Protein AF-0000000067799493 (afdb_homodimer)

InterPro domains:
  IPR013901 Anthrone oxygenase [PF08592] (68-180)

Structure (mmCIF, N/CA/C/O backbone):
data_AF-0000000067799493-model_v1
#
loop_
_entity.id
_entity.type
_entity.pdbx_description
1 polymer YALI0B18502p
#
loop_
_atom_site.group_PDB
_atom_site.id
_atom_site.type_symbol
_atom_site.label_atom_id
_atom_site.label_alt_id
_atom_site.label_comp_id
_atom_site.label_asym_id
_atom_site.label_entity_id
_atom_site.label_seq_id
_atom_site.pdbx_PDB_ins_code
_atom_site.Cartn_x
_atom_site.Cartn_y
_atom_site.Cartn_z
_atom_site.occupancy
_atom_site.B_iso_or_equiv
_atom_site.auth_seq_id
_atom_site.auth_comp_id
_atom_site.auth_asym_id
_atom_site.auth_atom_id
_atom_site.pdbx_PDB_model_num
ATOM 1 N N . MET A 1 1 ? -29.594 49.688 -13.234 1 38.72 1 MET A N 1
ATOM 2 C CA . MET A 1 1 ? -28.703 48.938 -12.344 1 38.72 1 MET A CA 1
ATOM 3 C C . MET A 1 1 ? -27.281 48.906 -12.898 1 38.72 1 MET A C 1
ATOM 5 O O . MET A 1 1 ? -27.078 48.438 -14.016 1 38.72 1 MET A O 1
ATOM 9 N N . PRO A 1 2 ? -26.281 49.656 -12.461 1 48.91 2 PRO A N 1
ATOM 10 C CA . PRO A 1 2 ? -24.938 49.75 -13.031 1 48.91 2 PRO A CA 1
ATOM 11 C C . PRO A 1 2 ? -24.203 48.438 -13.031 1 48.91 2 PRO A C 1
ATOM 13 O O . PRO A 1 2 ? -24.375 47.625 -12.109 1 48.91 2 PRO A O 1
ATOM 16 N N . GLU A 1 3 ? -23.766 47.844 -14.109 1 48.91 3 GLU A N 1
ATOM 17 C CA . GLU A 1 3 ? -22.891 46.719 -14.352 1 48.91 3 GLU A CA 1
ATOM 18 C C . GLU A 1 3 ? -21.594 46.844 -13.555 1 48.91 3 GLU A C 1
ATOM 20 O O . GLU A 1 3 ? -20.875 47.844 -13.68 1 48.91 3 GLU A O 1
ATOM 25 N N . LYS A 1 4 ? -21.531 46.344 -12.32 1 58.53 4 LYS A N 1
ATOM 26 C CA . LYS A 1 4 ? -20.297 46.25 -11.555 1 58.53 4 LYS A CA 1
ATOM 27 C C . LYS A 1 4 ? -19.125 45.844 -12.445 1 58.53 4 LYS A C 1
ATOM 29 O O . LYS A 1 4 ? -19.094 44.688 -12.93 1 58.53 4 LYS A O 1
ATOM 34 N N . SER A 1 5 ? -18.484 46.562 -13.234 1 57.16 5 SER A N 1
ATOM 35 C CA . SER A 1 5 ? -17.234 46.438 -13.984 1 57.16 5 SER A CA 1
ATOM 36 C C . SER A 1 5 ? -16.141 45.844 -13.109 1 57.16 5 SER A C 1
ATOM 38 O O . SER A 1 5 ? -15.711 46.469 -12.141 1 57.16 5 SER A O 1
ATOM 40 N N . THR A 1 6 ? -16.156 44.594 -12.977 1 67.81 6 THR A N 1
ATOM 41 C CA . THR A 1 6 ? -14.977 43.938 -12.414 1 67.81 6 THR A CA 1
ATOM 42 C C . THR A 1 6 ? -13.703 44.531 -13.008 1 67.81 6 THR A C 1
ATOM 44 O O . THR A 1 6 ? -13.438 44.406 -14.203 1 67.81 6 THR A O 1
ATOM 47 N N . THR A 1 7 ? -13.117 45.594 -12.344 1 70.69 7 THR A N 1
ATOM 48 C CA . THR A 1 7 ? -11.945 46.344 -12.766 1 70.69 7 THR A CA 1
ATOM 49 C C . THR A 1 7 ? -10.711 45.469 -12.828 1 70.69 7 THR A C 1
ATOM 51 O O . THR A 1 7 ? -10.648 44.438 -12.141 1 70.69 7 THR A O 1
ATOM 54 N N . THR A 1 8 ? -9.836 45.656 -13.867 1 74.56 8 THR A N 1
ATOM 55 C CA . THR A 1 8 ? -8.523 45.031 -14.07 1 74.56 8 THR A CA 1
ATOM 56 C C . THR A 1 8 ? -7.797 44.875 -12.734 1 74.56 8 THR A C 1
ATOM 58 O O . THR A 1 8 ? -7.145 43.844 -12.5 1 74.56 8 THR A O 1
ATOM 61 N N . SER A 1 9 ? -8.039 45.75 -11.852 1 75.56 9 SER A N 1
ATOM 62 C CA . SER A 1 9 ? -7.395 45.688 -10.547 1 75.56 9 SER A CA 1
ATOM 63 C C . SER A 1 9 ? -7.973 44.562 -9.688 1 75.56 9 SER A C 1
ATOM 65 O O . SER A 1 9 ? -7.238 43.906 -8.961 1 75.56 9 SER A O 1
ATOM 67 N N . GLU A 1 10 ? -9.242 44.344 -9.781 1 72.12 10 GLU A N 1
ATOM 68 C CA . GLU A 1 10 ? -9.883 43.281 -9.023 1 72.12 10 GLU A CA 1
ATOM 69 C C . GLU A 1 10 ? -9.453 41.906 -9.547 1 72.12 10 GLU A C 1
ATOM 71 O O . GLU A 1 10 ? -9.219 40.969 -8.766 1 72.12 10 GLU A O 1
ATOM 76 N N . ILE A 1 11 ? -9.352 41.844 -10.82 1 72.38 11 ILE A N 1
ATOM 77 C CA . ILE A 1 11 ? -8.891 40.594 -11.445 1 72.38 11 ILE A CA 1
ATOM 78 C C . ILE A 1 11 ? -7.449 40.312 -11.031 1 72.38 11 ILE A C 1
ATOM 80 O O . ILE A 1 11 ? -7.102 39.188 -10.711 1 72.38 11 ILE A O 1
ATOM 84 N N . ARG A 1 12 ? -6.613 41.375 -11.039 1 71.06 12 ARG A N 1
ATOM 85 C CA . ARG A 1 12 ? -5.219 41.219 -10.633 1 71.06 12 ARG A CA 1
ATOM 86 C C . ARG A 1 12 ? -5.121 40.812 -9.164 1 71.06 12 ARG A C 1
ATOM 88 O O . ARG A 1 12 ? -4.297 39.969 -8.797 1 71.06 12 ARG A O 1
ATOM 95 N N . SER A 1 13 ? -6.004 41.281 -8.312 1 73.19 13 SER A N 1
ATOM 96 C CA . SER A 1 13 ? -6.02 40.938 -6.891 1 73.19 13 SER A CA 1
ATOM 97 C C . SER A 1 13 ? -6.5 39.531 -6.672 1 73.19 13 SER A C 1
ATOM 99 O O . SER A 1 13 ? -5.988 38.812 -5.797 1 73.19 13 SER A O 1
ATOM 101 N N . GLU A 1 14 ? -7.387 39.062 -7.445 1 69.06 14 GLU A N 1
ATOM 102 C CA . GLU A 1 14 ? -7.875 37.688 -7.344 1 69.06 14 GLU A CA 1
ATOM 103 C C . GLU A 1 14 ? -6.82 36.719 -7.828 1 69.06 14 GLU A C 1
ATOM 105 O O . GLU A 1 14 ? -6.645 35.656 -7.23 1 69.06 14 GLU A O 1
ATOM 110 N N . ILE A 1 15 ? -6.191 37.094 -8.859 1 67.31 15 ILE A N 1
ATOM 111 C CA . ILE A 1 15 ? -5.129 36.25 -9.375 1 67.31 15 ILE A CA 1
ATOM 112 C C . ILE A 1 15 ? -3.982 36.188 -8.367 1 67.31 15 ILE A C 1
ATOM 114 O O . ILE A 1 15 ? -3.418 35.094 -8.125 1 67.31 15 ILE A O 1
ATOM 118 N N . SER A 1 16 ? -3.699 37.344 -7.809 1 67 16 SER A N 1
ATOM 119 C CA . SER A 1 16 ? -2.65 37.375 -6.797 1 67 16 SER A CA 1
ATOM 120 C C . SER A 1 16 ? -3.025 36.562 -5.562 1 67 16 SER A C 1
ATOM 122 O O . SER A 1 16 ? -2.195 35.844 -5.02 1 67 16 SER A O 1
ATOM 124 N N . SER A 1 17 ? -4.305 36.688 -5.098 1 66.5 17 SER A N 1
ATOM 125 C CA . SER A 1 17 ? -4.766 35.938 -3.949 1 66.5 17 SER A CA 1
ATOM 126 C C . SER A 1 17 ? -4.789 34.438 -4.258 1 66.5 17 SER A C 1
ATOM 128 O O . SER A 1 17 ? -4.391 33.625 -3.428 1 66.5 17 SER A O 1
ATOM 130 N N . ALA A 1 18 ? -5.223 34.125 -5.406 1 63.62 18 ALA A N 1
ATOM 131 C CA . ALA A 1 18 ? -5.23 32.75 -5.859 1 63.62 18 ALA A CA 1
ATOM 132 C C . ALA A 1 18 ? -3.811 32.188 -5.973 1 63.62 18 ALA A C 1
ATOM 134 O O . ALA A 1 18 ? -3.551 31.047 -5.609 1 63.62 18 ALA A O 1
ATOM 135 N N . SER A 1 19 ? -3.01 32.938 -6.52 1 60.78 19 SER A N 1
ATOM 136 C CA . SER A 1 19 ? -1.604 32.562 -6.625 1 60.78 19 SER A CA 1
ATOM 137 C C . SER A 1 19 ? -0.978 32.344 -5.25 1 60.78 19 SER A C 1
ATOM 139 O O . SER A 1 19 ? -0.207 31.422 -5.039 1 60.78 19 SER A O 1
ATOM 141 N N . LYS A 1 20 ? -1.313 33.25 -4.309 1 62.41 20 LYS A N 1
ATOM 142 C CA . LYS A 1 20 ? -0.821 33.125 -2.939 1 62.41 20 LYS A CA 1
ATOM 143 C C . LYS A 1 20 ? -1.411 31.891 -2.254 1 62.41 20 LYS A C 1
ATOM 145 O O . LYS A 1 20 ? -0.71 31.172 -1.527 1 62.41 20 LYS A O 1
ATOM 150 N N . ASP A 1 21 ? -2.67 31.703 -2.521 1 61.25 21 ASP A N 1
ATOM 151 C CA . ASP A 1 21 ? -3.318 30.531 -1.955 1 61.25 21 ASP A CA 1
ATOM 152 C C . ASP A 1 21 ? -2.732 29.234 -2.541 1 61.25 21 ASP A C 1
ATOM 154 O O . ASP A 1 21 ? -2.494 28.281 -1.815 1 61.25 21 ASP A O 1
ATOM 158 N N . ILE A 1 22 ? -2.582 29.281 -3.854 1 57.88 22 ILE A N 1
ATOM 159 C CA . ILE A 1 22 ? -1.969 28.125 -4.508 1 57.88 22 ILE A CA 1
ATOM 160 C C . ILE A 1 22 ? -0.541 27.953 -4 1 57.88 22 ILE A C 1
ATOM 162 O O . ILE A 1 22 ? -0.121 26.828 -3.695 1 57.88 22 ILE A O 1
ATOM 166 N N . SER A 1 23 ? 0.134 29.094 -4.066 1 59.72 23 SER A N 1
ATOM 167 C CA . SER A 1 23 ? 1.517 29.047 -3.6 1 59.72 23 SER A CA 1
ATOM 168 C C . SER A 1 23 ? 1.597 28.578 -2.152 1 59.72 23 SER A C 1
ATOM 170 O O . SER A 1 23 ? 2.471 27.781 -1.799 1 59.72 23 SER A O 1
ATOM 172 N N . SER A 1 24 ? 0.614 29.047 -1.293 1 70.38 24 SER A N 1
ATOM 173 C CA . SER A 1 24 ? 0.67 28.734 0.131 1 70.38 24 SER A CA 1
ATOM 174 C C . SER A 1 24 ? 0.242 27.297 0.393 1 70.38 24 SER A C 1
ATOM 176 O O . SER A 1 24 ? 0.74 26.641 1.32 1 70.38 24 SER A O 1
ATOM 178 N N . ASN A 1 25 ? -0.485 26.797 -0.631 1 81.25 25 ASN A N 1
ATOM 179 C CA . ASN A 1 25 ? -1.038 25.453 -0.402 1 81.25 25 ASN A CA 1
ATOM 180 C C . ASN A 1 25 ? -0.297 24.391 -1.208 1 81.25 25 ASN A C 1
ATOM 182 O O . ASN A 1 25 ? -0.52 23.203 -1.019 1 81.25 25 ASN A O 1
ATOM 186 N N . ALA A 1 26 ? 0.673 24.875 -2 1 86.81 26 ALA A N 1
ATOM 187 C CA . ALA A 1 26 ? 1.354 23.969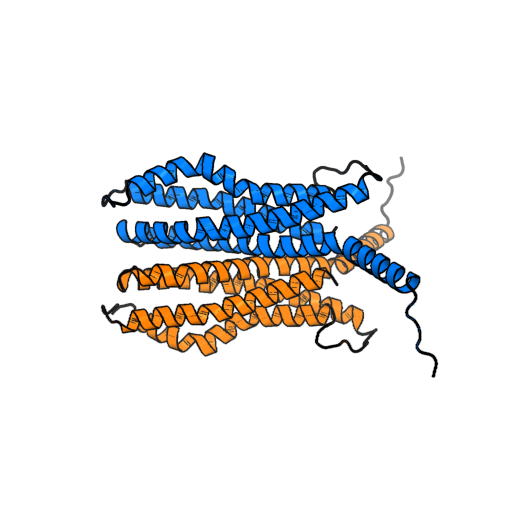 -2.918 1 86.81 26 ALA A CA 1
ATOM 188 C C . ALA A 1 26 ? 2.162 22.922 -2.156 1 86.81 26 ALA A C 1
ATOM 190 O O . ALA A 1 26 ? 2.053 21.719 -2.428 1 86.81 26 ALA A O 1
ATOM 191 N N . PRO A 1 27 ? 2.922 23.328 -1.155 1 90.12 27 PRO A N 1
ATOM 192 C CA . PRO A 1 27 ? 3.693 22.297 -0.44 1 90.12 27 PRO A CA 1
ATOM 193 C C . PRO A 1 27 ? 2.807 21.281 0.263 1 90.12 27 PRO A C 1
ATOM 195 O O . PRO A 1 27 ? 3.131 20.094 0.288 1 90.12 27 PRO A O 1
ATOM 198 N N . ILE A 1 28 ? 1.729 21.75 0.702 1 92.94 28 ILE A N 1
ATOM 199 C CA . ILE A 1 28 ? 0.843 20.844 1.423 1 92.94 28 ILE A CA 1
ATOM 200 C C . ILE A 1 28 ? 0.213 19.844 0.447 1 92.94 28 ILE A C 1
ATOM 202 O O . ILE A 1 28 ? 0.093 18.656 0.75 1 92.94 28 ILE A O 1
ATOM 206 N N . ALA A 1 29 ? -0.174 20.344 -0.699 1 95.06 29 ALA A N 1
ATOM 207 C CA . ALA A 1 29 ? -0.741 19.484 -1.727 1 95.06 29 ALA A CA 1
ATOM 208 C C . ALA A 1 29 ? 0.289 18.469 -2.219 1 95.06 29 ALA A C 1
ATOM 210 O O . ALA A 1 29 ? -0.037 17.297 -2.439 1 95.06 29 ALA A O 1
ATOM 211 N N . LEU A 1 30 ? 1.482 18.922 -2.4 1 97.56 30 LEU A N 1
ATOM 212 C CA . LEU A 1 30 ? 2.557 18.031 -2.832 1 97.56 30 LEU A CA 1
ATOM 213 C C . LEU A 1 30 ? 2.865 17 -1.76 1 97.56 30 LEU A C 1
ATOM 215 O O . LEU A 1 30 ? 3.062 15.82 -2.07 1 97.56 30 LEU A O 1
ATOM 219 N N . LYS A 1 31 ? 2.895 17.406 -0.515 1 97.81 31 LYS A N 1
ATOM 220 C CA . LYS A 1 31 ? 3.123 16.453 0.575 1 97.81 31 LYS A CA 1
ATOM 221 C C . LYS A 1 31 ? 2.02 15.406 0.631 1 97.81 31 LYS A C 1
ATOM 223 O O . LYS A 1 31 ? 2.299 14.219 0.777 1 97.81 31 LYS A O 1
ATOM 228 N N . ALA A 1 32 ? 0.803 15.859 0.485 1 97.81 32 ALA A N 1
ATOM 229 C CA . ALA A 1 32 ? -0.328 14.93 0.501 1 97.81 32 ALA A CA 1
ATOM 230 C C . ALA A 1 32 ? -0.248 13.945 -0.661 1 97.81 32 ALA A C 1
ATOM 232 O O . ALA A 1 32 ? -0.455 12.742 -0.479 1 97.81 32 ALA A O 1
ATOM 233 N N . SER A 1 33 ? 0.068 14.469 -1.82 1 98.38 33 SER A N 1
ATOM 234 C CA . SER A 1 33 ? 0.224 13.609 -2.99 1 98.38 33 SER A CA 1
ATOM 235 C C . SER A 1 33 ? 1.364 12.617 -2.797 1 98.38 33 SER A C 1
ATOM 237 O O . SER A 1 33 ? 1.244 11.445 -3.168 1 98.38 33 SER A O 1
ATOM 239 N N . GLY A 1 34 ? 2.461 13.102 -2.246 1 98.88 34 GLY A N 1
ATOM 240 C CA . GLY A 1 34 ? 3.586 12.227 -1.964 1 98.88 34 GLY A CA 1
ATOM 241 C C . GLY A 1 34 ? 3.242 11.102 -1.003 1 98.88 34 GLY A C 1
ATOM 242 O O . GLY A 1 34 ? 3.66 9.961 -1.199 1 98.88 34 GLY A O 1
ATOM 243 N N . VAL A 1 35 ? 2.508 11.438 -0.002 1 98.81 35 VAL A N 1
ATOM 244 C CA . VAL A 1 35 ? 2.088 10.43 0.973 1 98.81 35 VAL A CA 1
ATOM 245 C C . VAL A 1 35 ? 1.182 9.406 0.299 1 98.81 35 VAL A C 1
ATOM 247 O O . VAL A 1 35 ? 1.301 8.203 0.552 1 98.81 35 VAL A O 1
ATOM 250 N N . PHE A 1 36 ? 0.353 9.906 -0.563 1 98.88 36 PHE A N 1
ATOM 251 C CA . PHE A 1 36 ? -0.544 9 -1.265 1 98.88 36 PHE A CA 1
ATOM 252 C C . PHE A 1 36 ? 0.246 7.992 -2.094 1 98.88 36 PHE A C 1
ATOM 254 O O . PHE A 1 36 ? 0.108 6.781 -1.906 1 98.88 36 PHE A O 1
ATOM 261 N N . PHE A 1 37 ? 1.147 8.445 -2.889 1 98.94 37 PHE A N 1
ATOM 262 C CA . PHE A 1 37 ? 1.843 7.562 -3.816 1 98.94 37 PHE A CA 1
ATOM 263 C C . PHE A 1 37 ? 2.873 6.711 -3.086 1 98.94 37 PHE A C 1
ATOM 265 O O . PHE A 1 37 ? 3.07 5.539 -3.422 1 98.94 37 PHE A O 1
ATOM 272 N N . SER A 1 38 ? 3.533 7.301 -2.143 1 98.94 38 SER A N 1
ATOM 273 C CA . SER A 1 38 ? 4.492 6.5 -1.385 1 98.94 38 SER A CA 1
ATOM 274 C C . SER A 1 38 ? 3.785 5.445 -0.542 1 98.94 38 SER A C 1
ATOM 276 O O . SER A 1 38 ? 4.32 4.355 -0.324 1 98.94 38 SER A O 1
ATOM 278 N N . GLY A 1 39 ? 2.57 5.703 -0.075 1 98.94 39 GLY A N 1
ATOM 279 C CA . GLY A 1 39 ? 1.784 4.699 0.625 1 98.94 39 GLY A CA 1
ATOM 280 C C . GLY A 1 39 ? 1.408 3.518 -0.251 1 98.94 39 GLY A C 1
ATOM 281 O O . GLY A 1 39 ? 1.466 2.367 0.19 1 98.94 39 GLY A O 1
ATOM 282 N N . LEU A 1 40 ? 1.049 3.834 -1.476 1 98.94 40 LEU A N 1
ATOM 283 C CA . LEU A 1 40 ? 0.759 2.766 -2.426 1 98.94 40 LEU A CA 1
ATOM 284 C C . LEU A 1 40 ? 1.992 1.901 -2.664 1 98.94 40 LEU A C 1
ATOM 286 O O . LEU A 1 40 ? 1.896 0.672 -2.703 1 98.94 40 LEU A O 1
ATOM 290 N N . ALA A 1 41 ? 3.109 2.578 -2.779 1 98.94 41 ALA A N 1
ATOM 291 C CA . ALA A 1 41 ? 4.352 1.845 -3 1 98.94 41 ALA A CA 1
ATOM 292 C C . ALA A 1 41 ? 4.711 0.995 -1.785 1 98.94 41 ALA A C 1
ATOM 294 O O . ALA A 1 41 ? 5.078 -0.175 -1.924 1 98.94 41 ALA A O 1
ATOM 295 N N . ALA A 1 42 ? 4.598 1.543 -0.616 1 98.94 42 ALA A N 1
ATOM 296 C CA . ALA A 1 42 ? 4.949 0.846 0.618 1 98.94 42 ALA A CA 1
ATOM 297 C C . ALA A 1 42 ? 4.043 -0.359 0.846 1 98.94 42 ALA A C 1
ATOM 299 O O . ALA A 1 42 ? 4.52 -1.462 1.121 1 98.94 42 ALA A O 1
ATOM 300 N N . GLY A 1 43 ? 2.75 -0.143 0.696 1 98.88 43 GLY A N 1
ATOM 301 C CA . GLY A 1 43 ? 1.827 -1.257 0.845 1 98.88 43 GLY A CA 1
ATOM 302 C C . GLY A 1 43 ? 2 -2.322 -0.22 1 98.88 43 GLY A C 1
ATOM 303 O O . GLY A 1 43 ? 1.923 -3.518 0.072 1 98.88 43 GLY A O 1
ATOM 304 N N . GLY A 1 44 ? 2.195 -1.843 -1.414 1 98.69 44 GLY A N 1
ATOM 305 C CA . GLY A 1 44 ? 2.391 -2.773 -2.514 1 98.69 44 GLY A CA 1
ATOM 306 C C . GLY A 1 44 ? 3.635 -3.629 -2.359 1 98.69 44 GLY A C 1
ATOM 307 O O . GLY A 1 44 ? 3.592 -4.84 -2.574 1 98.69 44 GLY A O 1
ATOM 308 N N . THR A 1 45 ? 4.742 -3.021 -2.02 1 98.69 45 THR A N 1
ATOM 309 C CA . THR A 1 45 ? 5.98 -3.773 -1.864 1 98.69 45 THR A CA 1
ATOM 310 C C . THR A 1 45 ? 5.902 -4.707 -0.662 1 98.69 45 THR A C 1
ATOM 312 O O . THR A 1 45 ? 6.402 -5.836 -0.71 1 98.69 45 THR A O 1
ATOM 315 N N . LEU A 1 46 ? 5.25 -4.262 0.368 1 98.62 46 LEU A N 1
ATOM 316 C CA . LEU A 1 46 ? 5.133 -5.094 1.562 1 98.62 46 LEU A CA 1
ATOM 317 C C . LEU A 1 46 ? 4.297 -6.336 1.276 1 98.62 46 LEU A C 1
ATOM 319 O O . LEU A 1 46 ? 4.711 -7.453 1.598 1 98.62 46 LEU A O 1
ATOM 323 N N . ILE A 1 47 ? 3.158 -6.156 0.661 1 98.5 47 ILE A N 1
ATOM 324 C CA . ILE A 1 47 ? 2.281 -7.297 0.431 1 98.5 47 ILE A CA 1
ATOM 325 C C . ILE A 1 47 ? 2.932 -8.258 -0.563 1 98.5 47 ILE A C 1
ATOM 327 O O . ILE A 1 47 ? 2.771 -9.477 -0.457 1 98.5 47 ILE A O 1
ATOM 331 N N . THR A 1 48 ? 3.658 -7.723 -1.492 1 97.88 48 THR A N 1
ATOM 332 C CA . THR A 1 48 ? 4.387 -8.562 -2.438 1 97.88 48 THR A CA 1
ATOM 333 C C . THR A 1 48 ? 5.387 -9.453 -1.71 1 97.88 48 THR A C 1
ATOM 335 O O . THR A 1 48 ? 5.465 -10.656 -1.974 1 97.88 48 THR A O 1
ATOM 338 N N . THR A 1 49 ? 6.121 -8.852 -0.793 1 97.19 49 THR A N 1
ATOM 339 C CA . THR A 1 49 ? 7.07 -9.617 0.001 1 97.19 49 THR A CA 1
ATOM 340 C C . THR A 1 49 ? 6.359 -10.719 0.784 1 97.19 49 THR A C 1
ATOM 342 O O . THR A 1 49 ? 6.871 -11.836 0.909 1 97.19 49 THR A O 1
ATOM 345 N N . LEU A 1 50 ? 5.195 -10.5 1.219 1 95.94 50 LEU A N 1
ATOM 346 C CA . LEU A 1 50 ? 4.453 -11.477 2.006 1 95.94 50 LEU A CA 1
ATOM 347 C C . LEU A 1 50 ? 3.947 -12.617 1.125 1 95.94 50 LEU A C 1
ATOM 349 O O . LEU A 1 50 ? 3.77 -13.742 1.597 1 95.94 50 LEU A O 1
ATOM 353 N N . TYR A 1 51 ? 3.77 -12.297 -0.144 1 95.06 51 TYR A N 1
ATOM 354 C CA . TYR A 1 51 ? 3.268 -13.289 -1.084 1 95.06 51 TYR A CA 1
ATOM 355 C C . TYR A 1 51 ? 4.387 -14.219 -1.541 1 95.06 51 TYR A C 1
ATOM 357 O O . TYR A 1 51 ? 4.176 -15.422 -1.704 1 95.06 51 TYR A O 1
ATOM 365 N N . LEU A 1 52 ? 5.531 -13.781 -1.778 1 91.62 52 LEU A N 1
ATOM 366 C CA . LEU A 1 52 ? 6.527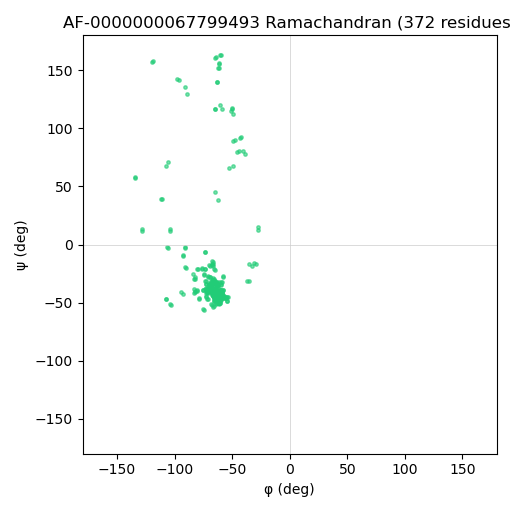 -14.43 -2.623 1 91.62 52 LEU A CA 1
ATOM 367 C C . LEU A 1 52 ? 7.02 -15.727 -1.982 1 91.62 52 LEU A C 1
ATOM 369 O O . LEU A 1 52 ? 6.863 -16.812 -2.553 1 91.62 52 LEU A O 1
ATOM 373 N N . ARG A 1 53 ? 7.453 -15.711 -0.753 1 83.25 53 ARG A N 1
ATOM 374 C CA . ARG A 1 53 ? 8.109 -16.891 -0.198 1 83.25 53 ARG A CA 1
ATOM 375 C C . ARG A 1 53 ? 7.102 -18.016 0.052 1 83.25 53 ARG A C 1
ATOM 377 O O . ARG A 1 53 ? 7.336 -19.156 -0.33 1 83.25 53 ARG A O 1
ATOM 384 N N . PRO A 1 54 ? 5.984 -17.719 0.475 1 82.94 54 PRO A N 1
ATOM 385 C CA . PRO A 1 54 ? 5.016 -18.797 0.664 1 82.94 54 PRO A CA 1
ATOM 386 C C . PRO A 1 54 ? 4.551 -19.406 -0.655 1 82.94 54 PRO A C 1
ATOM 388 O O . PRO A 1 54 ? 4.285 -20.609 -0.724 1 82.94 54 PRO A O 1
ATOM 391 N N . ILE A 1 55 ? 4.449 -18.609 -1.677 1 85.94 55 ILE A N 1
ATOM 392 C CA . ILE A 1 55 ? 3.996 -19.094 -2.973 1 85.94 55 ILE A CA 1
ATOM 393 C C . ILE A 1 55 ? 5.074 -19.984 -3.592 1 85.94 55 ILE A C 1
ATOM 395 O O . ILE A 1 55 ? 4.777 -21.078 -4.094 1 85.94 55 ILE A O 1
ATOM 399 N N . PHE A 1 56 ? 6.336 -19.609 -3.457 1 86.94 56 PHE A N 1
ATOM 400 C CA . PHE A 1 56 ? 7.426 -20.359 -4.062 1 86.94 56 PHE A CA 1
ATOM 401 C C . PHE A 1 56 ? 7.605 -21.703 -3.371 1 86.94 56 PHE A C 1
ATOM 403 O O . PHE A 1 56 ? 7.902 -22.703 -4.023 1 86.94 56 PHE A O 1
ATOM 410 N N . SER A 1 57 ? 7.359 -21.734 -2.094 1 85.88 57 SER A N 1
ATOM 411 C CA . SER A 1 57 ? 7.695 -22.922 -1.306 1 85.88 57 SER A CA 1
ATOM 412 C C . SER A 1 57 ? 6.727 -24.062 -1.583 1 85.88 57 SER A C 1
ATOM 414 O O . SER A 1 57 ? 7.008 -25.219 -1.249 1 85.88 57 SER A O 1
ATOM 416 N N . GLN A 1 58 ? 5.715 -23.844 -2.318 1 81.38 58 GLN A N 1
ATOM 417 C CA . GLN A 1 58 ? 4.711 -24.891 -2.49 1 81.38 58 GLN A CA 1
ATOM 418 C C . GLN A 1 58 ? 4.422 -25.141 -3.967 1 81.38 58 GLN A C 1
ATOM 420 O O . GLN A 1 58 ? 3.436 -25.797 -4.312 1 81.38 58 GLN A O 1
ATOM 425 N N . MET A 1 59 ? 5.246 -24.625 -4.758 1 84.69 59 MET A N 1
ATOM 426 C CA . MET A 1 59 ? 5.016 -24.75 -6.191 1 84.69 59 MET A CA 1
ATOM 427 C C . MET A 1 59 ? 6.176 -25.484 -6.863 1 84.69 59 MET A C 1
ATOM 429 O O . MET A 1 59 ? 7.27 -25.562 -6.301 1 84.69 59 MET A O 1
ATOM 433 N N . THR A 1 60 ? 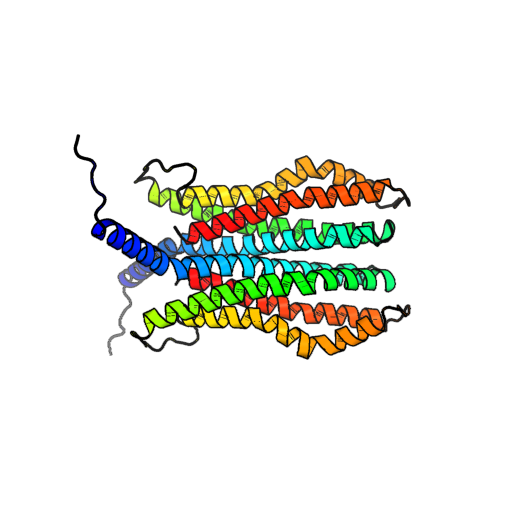5.84 -26.031 -7.98 1 85.62 60 THR A N 1
ATOM 434 C CA . THR A 1 60 ? 6.914 -26.516 -8.836 1 85.62 60 THR A CA 1
ATOM 435 C C . THR A 1 60 ? 7.793 -25.359 -9.312 1 85.62 60 THR A C 1
ATOM 437 O O . THR A 1 60 ? 7.363 -24.203 -9.312 1 85.62 60 THR A O 1
ATOM 440 N N . THR A 1 61 ? 8.922 -25.672 -9.734 1 86.94 61 THR A N 1
ATOM 441 C CA . THR A 1 61 ? 9.859 -24.656 -10.219 1 86.94 61 THR A CA 1
ATOM 442 C C . THR A 1 61 ? 9.266 -23.891 -11.391 1 86.94 61 THR A C 1
ATOM 444 O O . THR A 1 61 ? 9.375 -22.656 -11.453 1 86.94 61 THR A O 1
ATOM 447 N N . ASN A 1 62 ? 8.602 -24.594 -12.273 1 85.81 62 ASN A N 1
ATOM 448 C CA . ASN A 1 62 ? 8.008 -23.953 -13.438 1 85.81 62 ASN A CA 1
ATOM 449 C C . ASN A 1 62 ? 6.891 -22.984 -13.039 1 85.81 62 ASN A C 1
ATOM 451 O O . ASN A 1 62 ? 6.805 -21.875 -13.562 1 85.81 62 ASN A O 1
ATOM 455 N N . ALA A 1 63 ? 6.059 -23.438 -12.156 1 85.56 63 ALA A N 1
ATOM 456 C CA . ALA A 1 63 ? 4.953 -22.609 -11.695 1 85.56 63 ALA A CA 1
ATOM 457 C C . ALA A 1 63 ? 5.473 -21.391 -10.938 1 85.56 63 ALA A C 1
ATOM 459 O O . ALA A 1 63 ? 4.953 -20.281 -11.102 1 85.56 63 ALA A O 1
ATOM 460 N N . ALA A 1 64 ? 6.484 -21.641 -10.18 1 89.62 64 ALA A N 1
ATOM 461 C CA . ALA A 1 64 ? 7.09 -20.547 -9.422 1 89.62 64 ALA A CA 1
ATOM 462 C C . ALA A 1 64 ? 7.719 -19.516 -10.359 1 89.62 64 ALA A C 1
ATOM 464 O O . ALA A 1 64 ? 7.613 -18.312 -10.133 1 89.62 64 ALA A O 1
ATOM 465 N N . TYR A 1 65 ? 8.367 -19.984 -11.305 1 90.25 65 TYR A N 1
ATOM 466 C CA . TYR A 1 65 ? 8.977 -19.094 -12.273 1 90.25 65 TYR A CA 1
ATOM 467 C C . TYR A 1 65 ? 7.922 -18.281 -13.008 1 90.25 65 TYR A C 1
ATOM 469 O O . TYR A 1 65 ? 8.133 -17.109 -13.32 1 90.25 65 TYR A O 1
ATOM 477 N N . THR A 1 66 ? 6.863 -18.922 -13.312 1 88.44 66 THR A N 1
ATOM 478 C CA . THR A 1 66 ? 5.766 -18.219 -13.969 1 88.44 66 THR A CA 1
ATOM 479 C C . THR A 1 66 ? 5.234 -17.094 -13.078 1 88.44 66 THR A C 1
ATOM 481 O O . THR A 1 66 ? 4.969 -15.984 -13.555 1 88.44 66 THR A O 1
ATOM 484 N N . VAL A 1 67 ? 5.07 -17.422 -11.844 1 90.69 67 VAL A N 1
ATOM 485 C CA . VAL A 1 67 ? 4.641 -16.406 -10.891 1 90.69 67 VAL A CA 1
ATOM 486 C C . VAL A 1 67 ? 5.648 -15.266 -10.867 1 90.69 67 VAL A C 1
ATOM 488 O O . VAL A 1 67 ? 5.266 -14.094 -10.906 1 90.69 67 VAL A O 1
ATOM 491 N N . PHE A 1 68 ? 6.945 -15.617 -10.812 1 92.69 68 PHE A N 1
ATOM 492 C CA . PHE A 1 68 ? 8 -14.609 -10.844 1 92.69 68 PHE A CA 1
ATOM 493 C C . PHE A 1 68 ? 7.855 -13.711 -12.07 1 92.69 68 PHE A C 1
ATOM 495 O O . PHE A 1 68 ? 7.902 -12.484 -11.953 1 92.69 68 PHE A O 1
ATOM 502 N N . ASN A 1 69 ? 7.695 -14.297 -13.125 1 90.75 69 ASN A N 1
ATOM 503 C CA . ASN A 1 69 ? 7.637 -13.555 -14.375 1 90.75 69 ASN A CA 1
ATOM 504 C C . ASN A 1 69 ? 6.492 -12.539 -14.375 1 90.75 69 ASN A C 1
ATOM 506 O O . ASN A 1 69 ? 6.672 -11.391 -14.781 1 90.75 69 ASN A O 1
ATOM 510 N N . PHE A 1 70 ? 5.406 -12.852 -13.867 1 91 70 PHE A N 1
ATOM 511 C CA . PHE A 1 70 ? 4.25 -11.961 -13.875 1 91 70 PHE A CA 1
ATOM 512 C C . PHE A 1 70 ? 4.391 -10.891 -12.797 1 91 70 PHE A C 1
ATOM 514 O O . PHE A 1 70 ? 4.105 -9.719 -13.039 1 91 70 PHE A O 1
ATOM 521 N N . VAL A 1 71 ? 4.773 -11.383 -11.617 1 94.69 71 VAL A N 1
ATOM 522 C CA . VAL A 1 71 ? 4.941 -10.445 -10.516 1 94.69 71 VAL A CA 1
ATOM 523 C C . VAL A 1 71 ? 6.004 -9.406 -10.875 1 94.69 71 VAL A C 1
ATOM 525 O O . VAL A 1 71 ? 5.812 -8.211 -10.656 1 94.69 71 VAL A O 1
ATOM 528 N N . TYR A 1 72 ? 7.102 -9.898 -11.422 1 94.75 72 TYR A N 1
ATOM 529 C CA . TYR A 1 72 ? 8.133 -8.977 -11.867 1 94.75 72 TYR A CA 1
ATOM 530 C C . TYR A 1 72 ? 7.602 -8.039 -12.945 1 94.75 72 TYR A C 1
ATOM 532 O O . TYR A 1 72 ? 7.902 -6.84 -12.945 1 94.75 72 TYR A O 1
ATOM 540 N N . GLY A 1 73 ? 6.887 -8.555 -13.883 1 93.75 73 GLY A N 1
ATOM 541 C CA . GLY A 1 73 ? 6.316 -7.754 -14.953 1 93.75 73 GLY A CA 1
ATOM 542 C C . GLY A 1 73 ? 5.453 -6.613 -14.453 1 93.75 73 GLY A C 1
ATOM 543 O O . GLY A 1 73 ? 5.562 -5.484 -14.938 1 93.75 73 GLY A O 1
ATOM 544 N N . VAL A 1 74 ? 4.633 -6.828 -13.547 1 95.12 74 VAL A N 1
ATOM 545 C CA . VAL A 1 74 ? 3.768 -5.809 -12.961 1 95.12 74 VAL A CA 1
ATOM 546 C C . VAL A 1 74 ? 4.598 -4.852 -12.109 1 95.12 74 VAL A C 1
ATOM 548 O O . VAL A 1 74 ? 4.469 -3.631 -12.234 1 95.12 74 VAL A O 1
ATOM 551 N N . GLY A 1 75 ? 5.449 -5.449 -11.273 1 96.12 75 GLY A N 1
ATOM 552 C CA . GLY A 1 75 ? 6.211 -4.664 -10.312 1 96.12 75 GLY A CA 1
ATOM 553 C C . GLY A 1 75 ? 7.18 -3.697 -10.969 1 96.12 75 GLY A C 1
ATOM 554 O O . GLY A 1 75 ? 7.414 -2.602 -10.461 1 96.12 75 GLY A O 1
ATOM 555 N N . LYS A 1 76 ? 7.746 -4.086 -12.086 1 95.81 76 LYS A N 1
ATOM 556 C CA . LYS A 1 76 ? 8.75 -3.26 -12.75 1 95.81 76 LYS A CA 1
ATOM 557 C C . LYS A 1 76 ? 8.141 -1.971 -13.289 1 95.81 76 LYS A C 1
ATOM 559 O O . LYS A 1 76 ? 8.852 -1.013 -13.586 1 95.81 76 LYS A O 1
ATOM 564 N N . VAL A 1 77 ? 6.809 -1.936 -13.406 1 96.5 77 VAL A N 1
ATOM 565 C CA . VAL A 1 77 ? 6.113 -0.742 -13.875 1 96.5 77 VAL A CA 1
ATOM 566 C C . VAL A 1 77 ? 5.469 -0.023 -12.695 1 96.5 77 VAL A C 1
ATOM 568 O O . VAL A 1 77 ? 5.703 1.168 -12.477 1 96.5 77 VAL A O 1
ATOM 571 N N . ALA A 1 78 ? 4.711 -0.717 -11.898 1 97.38 78 ALA A N 1
ATOM 572 C CA . ALA A 1 78 ? 3.885 -0.129 -10.844 1 97.38 78 ALA A CA 1
ATOM 573 C C . ALA A 1 78 ? 4.75 0.539 -9.773 1 97.38 78 ALA A C 1
ATOM 575 O O . ALA A 1 78 ? 4.488 1.678 -9.383 1 97.38 78 ALA A O 1
ATOM 576 N N . PHE A 1 79 ? 5.758 -0.136 -9.312 1 98.12 79 PHE A N 1
ATOM 577 C CA . PHE A 1 79 ? 6.484 0.35 -8.148 1 98.12 79 PHE A CA 1
ATOM 578 C C . PHE A 1 79 ? 7.34 1.56 -8.508 1 98.12 79 PHE A C 1
ATOM 580 O O . PHE A 1 79 ? 7.305 2.578 -7.812 1 98.12 79 PHE A O 1
ATOM 587 N N . PRO A 1 80 ? 8.102 1.546 -9.664 1 97.81 80 PRO A N 1
ATOM 588 C CA . PRO A 1 80 ? 8.789 2.785 -10.039 1 97.81 80 PRO A CA 1
ATOM 589 C C . PRO A 1 80 ? 7.82 3.938 -10.312 1 97.81 80 PRO A C 1
ATOM 591 O O . PRO A 1 80 ? 8.148 5.098 -10.055 1 97.81 80 PRO A O 1
ATOM 594 N N . LEU A 1 81 ? 6.684 3.6 -10.805 1 98.25 81 LEU A N 1
ATOM 595 C CA . LEU A 1 81 ? 5.699 4.645 -11.055 1 98.25 81 LEU A CA 1
ATOM 596 C C . LEU A 1 81 ? 5.227 5.266 -9.742 1 98.25 81 LEU A C 1
ATOM 598 O O . LEU A 1 81 ? 5.25 6.488 -9.586 1 98.25 81 LEU A O 1
ATOM 602 N N . PHE A 1 82 ? 4.762 4.449 -8.797 1 98.75 82 PHE A N 1
ATOM 603 C CA . PHE A 1 82 ? 4.305 4.953 -7.504 1 98.75 82 PHE A CA 1
ATOM 604 C C . PHE A 1 82 ? 5.434 5.684 -6.781 1 98.75 82 PHE A C 1
ATOM 606 O O . PHE A 1 82 ? 5.238 6.785 -6.27 1 98.75 82 PHE A O 1
ATOM 613 N N . ALA A 1 83 ? 6.57 5.039 -6.762 1 98.81 83 ALA A N 1
ATOM 614 C CA . ALA A 1 83 ? 7.719 5.633 -6.078 1 98.81 83 ALA A CA 1
ATOM 615 C C . ALA A 1 83 ? 8.148 6.934 -6.746 1 98.81 83 ALA A C 1
ATOM 617 O O . ALA A 1 83 ? 8.484 7.906 -6.066 1 98.81 83 ALA A O 1
ATOM 618 N N . GLY A 1 84 ? 8.195 6.945 -8.039 1 98.75 84 GLY A N 1
ATOM 619 C CA . GLY A 1 84 ? 8.578 8.133 -8.781 1 98.75 84 GLY A CA 1
ATOM 620 C C . GLY A 1 84 ? 7.648 9.312 -8.547 1 98.75 84 GLY A C 1
ATOM 621 O O . GLY A 1 84 ? 8.102 10.438 -8.359 1 98.75 84 GLY A O 1
ATOM 622 N N . LEU A 1 85 ? 6.34 9.039 -8.57 1 98.81 85 LEU A N 1
ATOM 623 C CA . LEU A 1 85 ? 5.359 10.086 -8.305 1 98.81 85 LEU A CA 1
ATOM 624 C C . LEU A 1 85 ? 5.484 10.602 -6.875 1 98.81 85 LEU A C 1
ATOM 626 O O . LEU A 1 85 ? 5.371 11.812 -6.633 1 98.81 85 LEU A O 1
ATOM 630 N N . GLY A 1 86 ? 5.742 9.688 -5.949 1 98.88 86 GLY A N 1
ATOM 631 C CA . GLY A 1 86 ? 5.992 10.102 -4.578 1 98.88 86 GLY A CA 1
ATOM 632 C C . GLY A 1 86 ? 7.242 10.953 -4.43 1 98.88 86 GLY A C 1
ATOM 633 O O . GLY A 1 86 ? 7.215 12 -3.785 1 98.88 86 GLY A O 1
ATOM 634 N N . ALA A 1 87 ? 8.266 10.508 -5.07 1 98.88 87 ALA A N 1
ATOM 635 C CA . ALA A 1 87 ? 9.539 11.219 -5.008 1 98.88 87 ALA A CA 1
ATOM 636 C C . ALA A 1 87 ? 9.43 12.609 -5.629 1 98.88 87 ALA A C 1
ATOM 638 O O . ALA A 1 87 ? 9.953 13.578 -5.078 1 98.88 87 ALA A O 1
ATOM 639 N N . ALA A 1 88 ? 8.812 12.68 -6.773 1 98.81 88 ALA A N 1
ATOM 640 C CA . ALA A 1 88 ? 8.617 13.969 -7.43 1 98.81 88 ALA A CA 1
ATOM 641 C C . ALA A 1 88 ? 7.82 14.914 -6.543 1 98.81 88 ALA A C 1
ATOM 643 O O . ALA A 1 88 ? 8.141 16.109 -6.441 1 98.81 88 ALA A O 1
ATOM 644 N N . SER A 1 89 ? 6.785 14.398 -5.906 1 98.81 89 SER A N 1
ATOM 645 C CA . SER A 1 89 ? 5.953 15.195 -5.016 1 98.81 89 SER A CA 1
ATOM 646 C C . SER A 1 89 ? 6.746 15.695 -3.812 1 98.81 89 SER A C 1
ATOM 648 O O . SER A 1 89 ? 6.766 16.891 -3.527 1 98.81 89 SER A O 1
ATOM 650 N N . PHE A 1 90 ? 7.414 14.758 -3.164 1 98.75 90 PHE A N 1
ATOM 651 C CA . PHE A 1 90 ? 8.195 15.133 -1.992 1 98.75 90 PHE A CA 1
ATOM 652 C C . PHE A 1 90 ? 9.344 16.062 -2.379 1 98.75 90 PHE A C 1
ATOM 654 O O . PHE A 1 90 ? 9.656 17 -1.651 1 98.75 90 PHE A O 1
ATOM 661 N N . GLY A 1 91 ? 9.984 15.703 -3.479 1 98.5 91 GLY A N 1
ATOM 662 C CA . GLY A 1 91 ? 11.047 16.578 -3.963 1 98.5 91 GLY A CA 1
ATOM 663 C C . GLY A 1 91 ? 10.57 17.984 -4.273 1 98.5 91 GLY A C 1
ATOM 664 O O . GLY A 1 91 ? 11.25 18.953 -3.945 1 98.5 91 GLY A O 1
ATOM 665 N N . GLY A 1 92 ? 9.445 18.109 -4.953 1 98 92 GLY A N 1
ATOM 666 C CA . GLY A 1 92 ? 8.859 19.406 -5.207 1 98 92 GLY A CA 1
ATOM 667 C C . GLY A 1 92 ? 8.539 20.172 -3.939 1 98 92 GLY A C 1
ATOM 668 O O . GLY A 1 92 ? 8.828 21.375 -3.838 1 98 92 GLY A O 1
ATOM 669 N N . ALA A 1 93 ? 7.941 19.531 -2.986 1 97.31 93 ALA A N 1
ATOM 670 C CA . ALA A 1 93 ? 7.629 20.172 -1.711 1 97.31 93 ALA A CA 1
ATOM 671 C C . ALA A 1 93 ? 8.898 20.625 -1 1 97.31 93 ALA A C 1
ATOM 673 O O . ALA A 1 93 ? 8.945 21.734 -0.444 1 97.31 93 ALA A O 1
ATOM 674 N N . ALA A 1 94 ? 9.844 19.75 -0.983 1 96.81 94 ALA A N 1
ATOM 675 C CA . ALA A 1 94 ? 11.117 20.078 -0.356 1 96.81 94 ALA A CA 1
ATOM 676 C C . ALA A 1 94 ? 11.711 21.344 -0.973 1 96.81 94 ALA A C 1
ATOM 678 O O . ALA A 1 94 ? 12.195 22.234 -0.256 1 96.81 94 ALA A O 1
ATOM 679 N N . TYR A 1 95 ? 11.703 21.406 -2.23 1 95.38 95 TYR A N 1
ATOM 680 C CA . TYR A 1 95 ? 12.258 22.547 -2.951 1 95.38 95 TYR A CA 1
ATOM 681 C C . TYR A 1 95 ? 11.531 23.828 -2.586 1 95.38 95 TYR A C 1
ATOM 683 O O . TYR A 1 95 ? 12.156 24.828 -2.242 1 95.38 95 TYR A O 1
ATO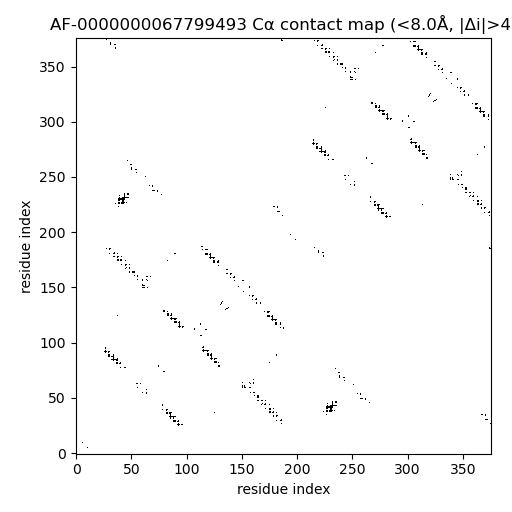M 691 N N . ILE A 1 96 ? 10.242 23.828 -2.637 1 94 96 ILE A N 1
ATOM 692 C CA . ILE A 1 96 ? 9.43 25 -2.342 1 94 96 ILE A CA 1
ATOM 693 C C . ILE A 1 96 ? 9.656 25.438 -0.896 1 94 96 ILE A C 1
ATOM 695 O O . ILE A 1 96 ? 9.844 26.625 -0.623 1 94 96 ILE A O 1
ATOM 699 N N . GLU A 1 97 ? 9.656 24.484 0.003 1 92.06 97 GLU A N 1
ATOM 700 C CA . GLU A 1 97 ? 9.836 24.797 1.417 1 92.06 97 GLU A CA 1
ATOM 701 C C . GLU A 1 97 ? 11.242 25.344 1.69 1 92.06 97 GLU A C 1
ATOM 703 O O . GLU A 1 97 ? 11.422 26.188 2.561 1 92.06 97 GLU A O 1
ATOM 708 N N . SER A 1 98 ? 12.164 24.812 1.038 1 89.81 98 SER A N 1
ATOM 709 C CA . SER A 1 98 ? 13.539 25.266 1.236 1 89.81 98 SER A CA 1
ATOM 710 C C . SER A 1 98 ? 13.719 26.719 0.787 1 89.81 98 SER A C 1
ATOM 712 O O . SER A 1 98 ? 14.531 27.453 1.348 1 89.81 98 SER A O 1
ATOM 714 N N . GLN A 1 99 ? 13.016 27.125 -0.149 1 87.56 99 GLN A N 1
ATOM 715 C CA . GLN A 1 99 ? 13.07 28.5 -0.629 1 87.56 99 GLN A CA 1
ATOM 716 C C . GLN A 1 99 ? 12.445 29.469 0.378 1 87.56 99 GLN A C 1
ATOM 718 O O . GLN A 1 99 ? 12.867 30.625 0.482 1 87.56 99 GLN A O 1
ATOM 723 N N . ARG A 1 100 ? 11.516 28.875 1.125 1 78.75 100 ARG A N 1
ATOM 724 C CA . ARG A 1 100 ? 10.82 29.703 2.102 1 78.75 100 ARG A CA 1
ATOM 725 C C . ARG A 1 100 ? 11.625 29.828 3.391 1 78.75 100 ARG A C 1
ATOM 727 O O . ARG A 1 100 ? 11.562 30.859 4.07 1 78.75 100 ARG A O 1
ATOM 734 N N . THR A 1 101 ? 12.227 28.766 3.865 1 66.62 101 THR A N 1
ATOM 735 C CA . THR A 1 101 ? 12.922 28.75 5.152 1 66.62 101 THR A CA 1
ATOM 736 C C . THR A 1 101 ? 14.328 29.312 5.016 1 66.62 101 THR A C 1
ATOM 738 O O . THR A 1 101 ? 15.016 29.516 6.016 1 66.62 101 THR A O 1
ATOM 741 N N . ARG A 1 102 ? 15.094 29.281 3.885 1 59.22 102 ARG A N 1
ATOM 742 C CA . ARG A 1 102 ? 16.453 29.797 3.811 1 59.22 102 ARG A CA 1
ATOM 743 C C . ARG A 1 102 ? 16.672 30.938 4.789 1 59.22 102 ARG A C 1
ATOM 745 O O . ARG A 1 102 ? 17.812 31.234 5.172 1 59.22 102 ARG A O 1
ATOM 752 N N . LYS A 1 103 ? 15.625 31.516 5.281 1 53.88 103 LYS A N 1
ATOM 753 C CA . LYS A 1 103 ? 16.031 32.625 6.145 1 53.88 103 LYS A CA 1
ATOM 754 C C . LYS A 1 103 ? 16.375 32.125 7.547 1 53.88 103 LYS A C 1
ATOM 756 O O . LYS A 1 103 ? 17.188 32.719 8.242 1 53.88 103 LYS A O 1
ATOM 761 N N . ASP A 1 104 ? 15.672 31.156 8.109 1 51.22 104 ASP A N 1
ATOM 762 C CA . ASP A 1 104 ? 15.914 30.891 9.523 1 51.22 104 ASP A CA 1
ATOM 763 C C . ASP A 1 104 ? 16.672 29.578 9.719 1 51.22 104 ASP A C 1
ATOM 765 O O . ASP A 1 104 ? 16.078 28.516 9.75 1 51.22 104 ASP A O 1
ATOM 769 N N . VAL A 1 105 ? 17.922 29.562 9.289 1 54.66 105 VAL A N 1
ATOM 770 C CA . VAL A 1 105 ? 18.875 28.453 9.266 1 54.66 105 VAL A CA 1
ATOM 771 C C . VAL A 1 105 ? 19.203 28.031 10.695 1 54.66 105 VAL A C 1
ATOM 773 O O . VAL A 1 105 ? 20.125 28.547 11.305 1 54.66 105 VAL A O 1
ATOM 776 N N . THR A 1 106 ? 18.266 27.859 11.648 1 57.66 106 THR A N 1
ATOM 777 C CA . THR A 1 106 ? 18.703 27.219 12.891 1 57.66 106 THR A CA 1
ATOM 778 C C . THR A 1 106 ? 19.141 25.781 12.641 1 57.66 106 THR A C 1
ATOM 780 O O . THR A 1 106 ? 18.406 25.016 12.016 1 57.66 106 THR A O 1
ATOM 783 N N . PRO A 1 107 ? 20.391 25.562 12.891 1 61.31 107 PRO A N 1
ATOM 784 C CA . PRO A 1 107 ? 20.891 24.203 12.727 1 61.31 107 PRO A CA 1
ATOM 785 C C . PRO A 1 107 ? 20.016 23.172 13.461 1 61.31 107 PRO A C 1
ATOM 787 O O . PRO A 1 107 ? 19.688 23.375 14.641 1 61.31 107 PRO A O 1
ATOM 790 N N . ARG A 1 108 ? 19.406 22.297 12.773 1 70.88 108 ARG A N 1
ATOM 791 C CA . ARG A 1 108 ? 18.578 21.266 13.383 1 70.88 108 ARG A CA 1
ATOM 792 C C . ARG A 1 108 ? 19.359 19.953 13.523 1 70.88 108 ARG A C 1
ATOM 794 O O . ARG A 1 108 ? 20.297 19.703 12.773 1 70.88 108 ARG A O 1
ATOM 801 N N . LYS A 1 109 ? 19.109 19.234 14.664 1 74.5 109 LYS A N 1
ATOM 802 C CA . LYS A 1 109 ? 19.719 17.922 14.898 1 74.5 109 LYS A CA 1
ATOM 803 C C . LYS A 1 109 ? 19.281 16.922 13.836 1 74.5 109 LYS A C 1
ATOM 805 O O . LYS A 1 109 ? 18.234 17.062 13.219 1 74.5 109 LYS A O 1
ATOM 810 N N . TRP A 1 110 ? 20.172 15.977 13.617 1 72.75 110 TRP A N 1
ATOM 811 C CA . TRP A 1 110 ? 19.938 14.992 12.57 1 72.75 110 TRP A CA 1
ATOM 812 C C . TRP A 1 110 ? 18.625 14.234 12.82 1 72.75 110 TRP A C 1
ATOM 814 O O . TRP A 1 110 ? 17.984 13.781 11.875 1 72.75 110 TRP A O 1
ATOM 824 N N . TYR A 1 111 ? 18.219 14.125 14.086 1 78.56 111 TYR A N 1
ATOM 825 C CA . TYR A 1 111 ? 17.016 13.352 14.406 1 78.56 111 TYR A CA 1
ATOM 826 C C . TYR A 1 111 ? 15.781 14.234 14.391 1 78.56 111 TYR A C 1
ATOM 828 O O . TYR A 1 111 ? 14.664 13.75 14.586 1 78.56 111 TYR A O 1
ATOM 836 N N . ASN A 1 112 ? 15.914 15.484 14.164 1 82.56 112 ASN A N 1
ATOM 837 C CA . ASN A 1 112 ? 14.805 16.422 14.023 1 82.56 112 ASN A CA 1
ATOM 838 C C . ASN A 1 112 ? 15 17.344 12.82 1 82.56 112 ASN A C 1
ATOM 840 O O . ASN A 1 112 ? 15.102 18.562 12.977 1 82.56 112 ASN A O 1
ATOM 844 N N . PRO A 1 113 ? 15.133 16.703 11.719 1 86.69 113 PRO A N 1
ATOM 845 C CA . PRO A 1 113 ? 15.344 17.516 10.516 1 86.69 113 PRO A CA 1
ATOM 846 C C . PRO A 1 113 ? 14.172 18.453 10.227 1 86.69 113 PRO A C 1
ATOM 848 O O . PRO A 1 113 ? 13.062 18.234 10.727 1 86.69 113 PRO A O 1
ATOM 851 N N . SER A 1 114 ? 14.523 19.469 9.523 1 89.12 114 SER A N 1
ATOM 852 C CA . SER A 1 114 ? 13.453 20.328 9.039 1 89.12 114 SER A CA 1
ATOM 853 C C . SER A 1 114 ? 12.5 19.562 8.133 1 89.12 114 SER A C 1
ATOM 855 O O . SER A 1 114 ? 12.828 18.484 7.633 1 89.12 114 SER A O 1
ATOM 857 N N . SER A 1 115 ? 11.328 20.141 7.926 1 91.56 115 SER A N 1
ATOM 858 C CA . SER A 1 115 ? 10.367 19.547 7.008 1 91.56 115 SER A CA 1
ATOM 859 C C . SER A 1 115 ? 10.961 19.375 5.613 1 91.56 115 SER A C 1
ATOM 861 O O . SER A 1 115 ? 10.844 18.312 5.004 1 91.56 115 SER A O 1
ATOM 863 N N . SER A 1 116 ? 11.648 20.406 5.145 1 93.75 116 SER A N 1
ATOM 864 C CA . SER A 1 116 ? 12.234 20.359 3.812 1 93.75 116 SER A CA 1
ATOM 865 C C . SER A 1 116 ? 13.289 19.266 3.709 1 93.75 116 SER A C 1
ATOM 867 O O . SER A 1 116 ? 13.344 18.531 2.717 1 93.75 116 SER A O 1
ATOM 869 N N . THR A 1 117 ? 14.11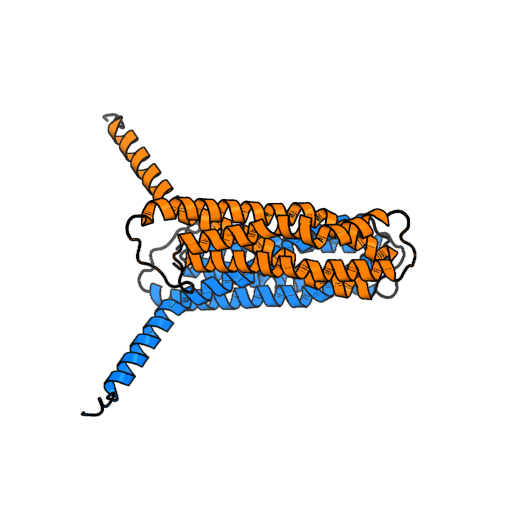7 19.109 4.723 1 94.31 117 THR A N 1
ATOM 870 C CA . THR A 1 117 ? 15.148 18.078 4.738 1 94.31 117 THR A CA 1
ATOM 871 C C . THR A 1 117 ? 14.531 16.688 4.797 1 94.31 117 THR A C 1
ATOM 873 O O . THR A 1 117 ? 14.969 15.773 4.098 1 94.31 117 THR A O 1
ATOM 876 N N . LEU A 1 118 ? 13.57 16.547 5.605 1 95.81 118 LEU A N 1
ATOM 877 C CA . LEU A 1 118 ? 12.875 15.273 5.727 1 95.81 118 LEU A CA 1
ATOM 878 C C . LEU A 1 118 ? 12.227 14.883 4.406 1 95.81 118 LEU A C 1
ATOM 880 O O . LEU A 1 118 ? 12.281 13.719 4.004 1 95.81 118 LEU A O 1
ATOM 884 N N . LEU A 1 119 ? 11.633 15.805 3.805 1 98 119 LEU A N 1
ATOM 885 C CA . LEU A 1 119 ? 11.023 15.578 2.5 1 98 119 LEU A CA 1
ATOM 886 C C . LEU A 1 119 ? 12.07 15.164 1.473 1 98 119 LEU A C 1
ATOM 888 O O . LEU A 1 119 ? 11.82 14.297 0.635 1 98 119 LEU A O 1
ATOM 892 N N . ALA A 1 120 ? 13.211 15.766 1.523 1 97.69 120 ALA A N 1
ATOM 893 C CA . ALA A 1 120 ? 14.297 15.398 0.616 1 97.69 120 ALA A CA 1
ATOM 894 C C . ALA A 1 120 ? 14.758 13.969 0.87 1 97.69 120 ALA A C 1
ATOM 896 O O . ALA A 1 120 ? 14.992 13.211 -0.073 1 97.69 120 ALA A O 1
ATOM 897 N N . TYR A 1 121 ? 14.898 13.586 2.127 1 97.25 121 TYR A N 1
ATOM 898 C CA . TYR A 1 121 ? 15.25 12.211 2.473 1 97.25 121 TYR A CA 1
ATOM 899 C C . TYR A 1 121 ? 14.188 11.234 1.973 1 97.25 121 TYR A C 1
ATOM 901 O O . TYR A 1 121 ? 14.516 10.164 1.464 1 97.25 121 TYR A O 1
ATOM 909 N N . SER A 1 122 ? 12.938 11.625 2.188 1 98.69 122 SER A N 1
ATOM 910 C CA . SER A 1 122 ? 11.836 10.773 1.746 1 98.69 122 SER A CA 1
ATOM 911 C C . SER A 1 122 ? 11.867 10.57 0.235 1 98.69 122 SER A C 1
ATOM 913 O O . SER A 1 122 ? 11.719 9.445 -0.25 1 98.69 122 SER A O 1
ATOM 915 N N . ALA A 1 123 ? 12.086 11.633 -0.469 1 98.88 123 ALA A N 1
ATOM 916 C CA . ALA A 1 123 ? 12.188 11.547 -1.923 1 98.88 123 ALA A CA 1
ATOM 917 C C . ALA A 1 123 ? 13.352 10.656 -2.34 1 98.88 123 ALA A C 1
ATOM 919 O O . ALA A 1 123 ? 13.211 9.805 -3.219 1 98.88 123 ALA A O 1
ATOM 920 N N . ALA A 1 124 ? 14.461 10.852 -1.72 1 98.81 124 ALA A N 1
ATOM 921 C CA . ALA A 1 124 ? 15.656 10.078 -2.039 1 98.81 124 ALA A CA 1
ATOM 922 C C . ALA A 1 124 ? 15.438 8.594 -1.772 1 98.81 124 ALA A C 1
ATOM 924 O O . ALA A 1 124 ? 15.883 7.746 -2.551 1 98.81 124 ALA A O 1
ATOM 925 N N . SER A 1 125 ? 14.812 8.312 -0.658 1 98.81 125 SER A N 1
ATOM 926 C CA . SER A 1 125 ? 14.523 6.922 -0.309 1 98.81 125 SER A CA 1
ATOM 927 C C . SER A 1 125 ? 13.664 6.25 -1.373 1 98.81 125 SER A C 1
ATOM 929 O O . SER A 1 125 ? 13.906 5.102 -1.744 1 98.81 125 SER A O 1
ATOM 931 N N . LEU A 1 126 ? 12.695 6.977 -1.908 1 98.88 126 LEU A N 1
ATOM 932 C CA . LEU A 1 126 ? 11.812 6.438 -2.936 1 98.88 126 LEU A CA 1
ATOM 933 C C . LEU A 1 126 ? 12.562 6.258 -4.254 1 98.88 126 LEU A C 1
ATOM 935 O O . LEU A 1 126 ? 12.406 5.238 -4.93 1 98.88 126 LEU A O 1
ATOM 939 N N . VAL A 1 127 ? 13.43 7.148 -4.598 1 98.56 127 VAL A N 1
ATOM 940 C CA . VAL A 1 127 ? 14.195 7.086 -5.844 1 98.56 127 VAL A CA 1
ATOM 941 C C . VAL A 1 127 ? 15.188 5.926 -5.785 1 98.56 127 VAL A C 1
ATOM 943 O O . VAL A 1 127 ? 15.477 5.297 -6.805 1 98.56 127 VAL A O 1
ATOM 946 N N . ALA A 1 128 ? 15.578 5.609 -4.613 1 98.75 128 ALA A N 1
ATOM 947 C CA . ALA A 1 128 ? 16.672 4.656 -4.402 1 98.75 128 ALA A CA 1
ATOM 948 C C . ALA A 1 128 ? 16.266 3.254 -4.852 1 98.75 128 ALA A C 1
ATOM 950 O O . ALA A 1 128 ? 17.109 2.379 -5.02 1 98.75 128 ALA A O 1
ATOM 951 N N . ILE A 1 129 ? 14.984 3.002 -5.078 1 98.06 129 ILE A N 1
ATOM 952 C CA . ILE A 1 129 ? 14.57 1.66 -5.473 1 98.06 129 ILE A CA 1
ATOM 953 C C . ILE A 1 129 ? 15.117 1.337 -6.859 1 98.06 129 ILE A C 1
ATOM 955 O O . ILE A 1 129 ? 15.43 0.182 -7.156 1 98.06 129 ILE A O 1
ATOM 959 N N . VAL A 1 130 ? 15.305 2.359 -7.688 1 97.44 130 VAL A N 1
ATOM 960 C CA . VAL A 1 130 ? 15.742 2.16 -9.062 1 97.44 130 VAL A CA 1
ATOM 961 C C . VAL A 1 130 ? 17.234 1.815 -9.086 1 97.44 130 VAL A C 1
ATOM 963 O O . VAL A 1 130 ? 17.625 0.763 -9.602 1 97.44 130 VAL A O 1
ATOM 966 N N . PRO A 1 131 ? 18.047 2.631 -8.516 1 97.69 131 PRO A N 1
ATOM 967 C CA . PRO A 1 131 ? 19.453 2.23 -8.523 1 97.69 131 PRO A CA 1
ATOM 968 C C . PRO A 1 131 ? 19.703 0.947 -7.734 1 97.69 131 PRO A C 1
ATOM 970 O O . PRO A 1 131 ? 20.609 0.174 -8.078 1 97.69 131 PRO A O 1
ATOM 973 N N . TYR A 1 132 ? 19 0.686 -6.645 1 98.19 132 TYR A N 1
ATOM 974 C CA . TYR A 1 132 ? 19.109 -0.588 -5.941 1 98.19 132 TYR A CA 1
ATOM 975 C C . TYR A 1 132 ? 18.859 -1.755 -6.891 1 98.19 132 TYR A C 1
ATOM 977 O O . TYR A 1 132 ? 19.594 -2.742 -6.875 1 98.19 132 TYR A O 1
ATOM 985 N N . THR A 1 133 ? 17.859 -1.662 -7.68 1 97.12 133 THR A N 1
ATOM 986 C CA . THR A 1 133 ? 17.516 -2.713 -8.633 1 97.12 133 THR A CA 1
ATOM 987 C C . THR A 1 133 ? 18.641 -2.885 -9.664 1 97.12 133 THR A C 1
ATOM 989 O O . THR A 1 133 ? 19.062 -4.004 -9.938 1 97.12 133 THR A O 1
ATOM 992 N N . LEU A 1 134 ? 19.125 -1.81 -10.219 1 97 134 LEU A N 1
ATOM 993 C CA . LEU A 1 134 ? 20.078 -1.834 -11.32 1 97 134 LEU A CA 1
ATOM 994 C C . LEU A 1 134 ? 21.469 -2.26 -10.836 1 97 134 LEU A C 1
ATOM 996 O O . LEU A 1 134 ? 22.297 -2.719 -11.633 1 97 134 LEU A O 1
ATOM 1000 N N . ILE A 1 135 ? 21.703 -2.109 -9.57 1 97.38 135 ILE A N 1
ATOM 1001 C CA . ILE A 1 135 ? 23.047 -2.385 -9.078 1 97.38 135 ILE A CA 1
ATOM 1002 C C . ILE A 1 135 ? 23.062 -3.691 -8.289 1 97.38 135 ILE A C 1
ATOM 1004 O O . ILE A 1 135 ? 23.891 -4.566 -8.523 1 97.38 135 ILE A O 1
ATOM 1008 N N . VAL A 1 136 ? 22.141 -3.865 -7.418 1 97.75 136 VAL A N 1
ATOM 1009 C CA . VAL A 1 136 ? 22.156 -4.988 -6.488 1 97.75 136 VAL A CA 1
ATOM 1010 C C . VAL A 1 136 ? 21.359 -6.152 -7.059 1 97.75 136 VAL A C 1
ATOM 1012 O O . VAL A 1 136 ? 21.797 -7.301 -7.035 1 97.75 136 VAL A O 1
ATOM 1015 N N . MET A 1 137 ? 20.219 -5.934 -7.652 1 97.56 137 MET A N 1
ATOM 1016 C CA . MET A 1 137 ? 19.297 -7.004 -8.047 1 97.56 137 MET A CA 1
ATOM 1017 C C . MET A 1 137 ? 19.609 -7.484 -9.461 1 97.56 137 MET A C 1
ATOM 1019 O O . MET A 1 137 ? 19.234 -8.602 -9.828 1 97.56 137 MET A O 1
ATOM 1023 N N . LYS A 1 138 ? 20.25 -6.734 -10.211 1 97.31 138 LYS A N 1
ATOM 1024 C CA . LYS A 1 138 ? 20.391 -6.98 -11.648 1 97.31 138 LYS A CA 1
ATOM 1025 C C . LYS A 1 138 ? 21.062 -8.328 -11.906 1 97.31 138 LYS A C 1
ATOM 1027 O O . LYS A 1 138 ? 20.609 -9.094 -12.766 1 97.31 138 LYS A O 1
ATOM 1032 N N . PRO A 1 139 ? 22.109 -8.742 -11.242 1 96.94 139 PRO A N 1
ATOM 1033 C CA . PRO A 1 139 ? 22.703 -10.047 -11.516 1 96.94 139 PRO A CA 1
ATOM 1034 C C . PRO A 1 139 ? 21.734 -11.203 -11.297 1 96.94 139 PRO A C 1
ATOM 1036 O O . PRO A 1 139 ? 21.672 -12.125 -12.117 1 96.94 139 PRO A O 1
ATOM 1039 N N . CYS A 1 140 ? 21.031 -11.164 -10.219 1 95.88 140 CYS A N 1
ATOM 1040 C CA . CYS A 1 140 ? 20 -12.172 -9.938 1 95.88 140 CYS A CA 1
ATOM 1041 C C . CYS A 1 140 ? 18.938 -12.188 -11.023 1 95.88 140 CYS A C 1
ATOM 1043 O O . CYS A 1 140 ? 18.594 -13.25 -11.555 1 95.88 140 CYS A O 1
ATOM 1045 N N . LEU A 1 141 ? 18.531 -11.07 -11.406 1 96 141 LEU A N 1
ATOM 1046 C CA . LEU A 1 141 ? 17.484 -10.93 -12.422 1 96 141 LEU A CA 1
ATOM 1047 C C . LEU A 1 141 ? 17.984 -11.438 -13.773 1 96 141 LEU A C 1
ATOM 1049 O O . LEU A 1 141 ? 17.25 -12.133 -14.484 1 96 141 LEU A O 1
ATOM 1053 N N . THR A 1 142 ? 19.156 -11.117 -14.086 1 94.75 142 THR A N 1
ATOM 1054 C CA . THR A 1 142 ? 19.75 -11.562 -15.352 1 94.75 142 THR A CA 1
ATOM 1055 C C . THR A 1 142 ? 19.812 -13.086 -15.414 1 94.75 142 THR A C 1
ATOM 1057 O O . THR A 1 142 ? 19.453 -13.688 -16.422 1 94.75 142 THR A O 1
ATOM 1060 N N . MET A 1 143 ? 20.219 -13.703 -14.352 1 92.81 143 MET A N 1
ATOM 1061 C CA . MET A 1 143 ? 20.297 -15.164 -14.297 1 92.81 143 MET A CA 1
ATOM 1062 C C . MET A 1 143 ? 18.891 -15.781 -14.414 1 92.81 143 MET A C 1
ATOM 1064 O O . MET A 1 143 ? 18.719 -16.812 -15.062 1 92.81 143 MET A O 1
ATOM 1068 N N . LEU A 1 144 ? 17.953 -15.164 -13.828 1 93.5 144 LEU A N 1
ATOM 1069 C CA . LEU A 1 144 ? 16.578 -15.648 -13.906 1 93.5 144 LEU A CA 1
ATOM 1070 C C . LEU A 1 144 ? 16.031 -15.523 -15.328 1 93.5 144 LEU A C 1
ATOM 1072 O O . LEU A 1 144 ? 15.453 -16.469 -15.859 1 93.5 144 LEU A O 1
ATOM 1076 N N . PHE A 1 145 ? 16.281 -14.453 -15.977 1 92.31 145 PHE A N 1
ATOM 1077 C CA . PHE A 1 145 ? 15.734 -14.219 -17.312 1 92.31 145 PHE A CA 1
ATOM 1078 C C . PHE A 1 145 ? 16.453 -15.078 -18.344 1 92.31 145 PHE A C 1
ATOM 1080 O O . PHE A 1 145 ? 15.859 -15.516 -19.328 1 92.31 145 PHE A O 1
ATOM 1087 N N . ASP A 1 146 ? 17.641 -15.32 -18.109 1 88.38 146 ASP A N 1
ATOM 1088 C CA . ASP A 1 146 ? 18.422 -16.172 -19.016 1 88.38 146 ASP A CA 1
ATOM 1089 C C . ASP A 1 146 ? 17.906 -17.609 -18.984 1 88.38 146 ASP A C 1
ATOM 1091 O O . ASP A 1 146 ? 18.156 -18.391 -19.906 1 88.38 146 ASP A O 1
ATOM 1095 N N . ARG A 1 147 ? 17.156 -17.969 -17.953 1 81.38 147 ARG A N 1
ATOM 1096 C CA . ARG A 1 147 ? 16.703 -19.344 -17.766 1 81.38 147 ARG A CA 1
ATOM 1097 C C . ARG A 1 147 ? 15.234 -19.484 -18.141 1 81.38 147 ARG A C 1
ATOM 1099 O O . ARG A 1 147 ? 14.602 -20.484 -17.797 1 81.38 147 ARG A O 1
ATOM 1106 N N . ARG A 1 148 ? 14.648 -18.531 -18.766 1 76.12 148 ARG A N 1
ATOM 1107 C CA . ARG A 1 148 ? 13.242 -18.531 -19.156 1 76.12 148 ARG A CA 1
ATOM 1108 C C . ARG A 1 148 ? 12.914 -19.766 -20 1 76.12 148 ARG A C 1
ATOM 1110 O O . ARG A 1 148 ? 11.859 -20.375 -19.828 1 76.12 148 ARG A O 1
ATOM 1117 N N . GLY A 1 149 ? 13.727 -20.047 -20.938 1 67.56 149 GLY A N 1
ATOM 1118 C CA . GLY A 1 149 ? 13.484 -21.141 -21.859 1 67.56 149 GLY A CA 1
ATOM 1119 C C . GLY A 1 149 ? 13.852 -22.5 -21.266 1 67.56 149 GLY A C 1
ATOM 1120 O O . GLY A 1 149 ? 13.484 -23.531 -21.812 1 67.56 149 GLY A O 1
ATOM 1121 N N . GLU A 1 150 ? 14.672 -22.422 -20.297 1 61.97 150 GLU A N 1
ATOM 1122 C CA . GLU A 1 150 ? 15.164 -23.672 -19.719 1 61.97 150 GLU A CA 1
ATOM 1123 C C . GLU A 1 150 ? 14.625 -23.875 -18.312 1 61.97 150 GLU A C 1
ATOM 1125 O O . GLU A 1 150 ? 15.398 -23.953 -17.344 1 61.97 150 GLU A O 1
ATOM 1130 N N . VAL A 1 151 ? 13.344 -23.531 -18.062 1 57.81 151 VAL A N 1
ATOM 1131 C CA . VAL A 1 151 ? 13.047 -23.75 -16.656 1 57.81 151 VAL A CA 1
ATOM 1132 C C . VAL A 1 151 ? 13.5 -25.141 -16.234 1 57.81 151 VAL A C 1
ATOM 1134 O O . VAL A 1 151 ? 12.938 -26.141 -16.703 1 57.81 151 VAL A O 1
ATOM 1137 N N . VAL A 1 152 ? 14.852 -25.25 -16.25 1 55.62 152 VAL A N 1
ATOM 1138 C CA . VAL A 1 152 ? 15.516 -26.453 -15.766 1 55.62 152 VAL A CA 1
ATOM 1139 C C . VAL A 1 152 ? 14.953 -26.828 -14.391 1 55.62 152 VAL A C 1
ATOM 1141 O O . VAL A 1 152 ? 14.594 -25.953 -13.602 1 55.62 152 VAL A O 1
ATOM 1144 N N . LYS A 1 153 ? 14.227 -27.922 -14.211 1 58.25 153 LYS A N 1
ATOM 1145 C CA . LYS A 1 153 ? 13.859 -28.562 -12.953 1 58.25 153 LYS A CA 1
ATOM 1146 C C . LYS A 1 153 ? 14.891 -28.281 -11.867 1 58.25 153 LYS A C 1
ATOM 1148 O O . LYS A 1 153 ? 14.797 -28.812 -10.758 1 58.25 153 LYS A O 1
ATOM 1153 N N . GLY A 1 154 ? 15.828 -27.312 -12.07 1 57.91 154 GLY A N 1
ATOM 1154 C CA . GLY A 1 154 ? 16.984 -27.312 -11.195 1 57.91 154 GLY A CA 1
ATOM 1155 C C . GLY A 1 154 ? 16.797 -26.453 -9.953 1 57.91 154 GLY A C 1
ATOM 1156 O O . GLY A 1 154 ? 16.062 -25.469 -9.984 1 57.91 154 GLY A O 1
ATOM 1157 N N . GLU A 1 155 ? 17.172 -26.922 -8.805 1 65.06 155 GLU A N 1
ATOM 1158 C CA . GLU A 1 155 ? 17.375 -26.344 -7.484 1 65.06 155 GLU A CA 1
ATOM 1159 C C . GLU A 1 155 ? 17.938 -24.922 -7.59 1 65.06 155 GLU A C 1
ATOM 1161 O O . GLU A 1 155 ? 17.609 -24.047 -6.793 1 65.06 155 GLU A O 1
ATOM 1166 N N . ASP A 1 156 ? 18.422 -24.672 -8.75 1 85.44 156 ASP A N 1
ATOM 1167 C CA . ASP A 1 156 ? 19.109 -23.391 -8.883 1 85.44 156 ASP A CA 1
ATOM 1168 C C . ASP A 1 156 ? 18.125 -22.25 -9.141 1 85.44 156 ASP A C 1
ATOM 1170 O O . ASP A 1 156 ? 18.281 -21.156 -8.609 1 85.44 156 ASP A O 1
ATOM 1174 N N . ILE A 1 157 ? 17.062 -22.609 -9.773 1 89.38 157 ILE A N 1
ATOM 1175 C CA . ILE A 1 157 ? 16.078 -21.594 -10.078 1 89.38 157 ILE A CA 1
ATOM 1176 C C . ILE A 1 157 ? 15.344 -21.188 -8.797 1 89.38 157 ILE A C 1
ATOM 1178 O O . ILE A 1 157 ? 15.117 -20 -8.555 1 89.38 157 ILE A O 1
ATOM 1182 N N . MET A 1 158 ? 15.055 -22.188 -8.047 1 89.88 158 MET A N 1
ATOM 1183 C CA . MET A 1 158 ? 14.375 -21.906 -6.789 1 89.88 158 MET A CA 1
ATOM 1184 C C . MET A 1 158 ? 15.242 -21.047 -5.879 1 89.88 158 MET A C 1
ATOM 1186 O O . MET A 1 158 ? 14.742 -20.172 -5.168 1 89.88 158 MET A O 1
ATOM 1190 N N . ASP A 1 159 ? 16.5 -21.266 -5.926 1 92.25 159 ASP A N 1
ATOM 1191 C CA . ASP A 1 159 ? 17.422 -20.469 -5.141 1 92.25 159 ASP A CA 1
ATOM 1192 C C . ASP A 1 159 ? 17.438 -19.016 -5.621 1 92.25 159 ASP A C 1
ATOM 1194 O O . ASP A 1 159 ? 17.484 -18.078 -4.812 1 92.25 159 ASP A O 1
ATOM 1198 N N . LEU A 1 160 ? 17.422 -18.844 -6.895 1 93.88 160 LEU A N 1
ATOM 1199 C CA . LEU A 1 160 ? 17.406 -17.5 -7.469 1 93.88 160 LEU A CA 1
ATOM 1200 C C . LEU A 1 160 ? 16.109 -16.781 -7.152 1 93.88 160 LEU A C 1
ATOM 1202 O O . LEU A 1 160 ? 16.094 -15.586 -6.859 1 93.88 160 LEU A O 1
ATOM 1206 N N . LEU A 1 161 ? 15.031 -17.531 -7.188 1 94.25 161 LEU A N 1
ATOM 1207 C CA . LEU A 1 161 ? 13.742 -16.953 -6.84 1 94.25 161 LEU A CA 1
ATOM 1208 C C . LEU A 1 161 ? 13.719 -16.5 -5.383 1 94.25 161 LEU A C 1
ATOM 1210 O O . LEU A 1 161 ? 13.227 -15.414 -5.07 1 94.25 161 LEU A O 1
ATOM 1214 N N . ASN A 1 162 ? 14.266 -17.266 -4.562 1 93.88 162 ASN A N 1
ATOM 1215 C CA . ASN A 1 162 ? 14.328 -16.906 -3.146 1 93.88 162 ASN A CA 1
ATOM 1216 C C . ASN A 1 162 ? 15.258 -15.727 -2.902 1 93.88 162 ASN A C 1
ATOM 1218 O O . ASN A 1 162 ? 15 -14.906 -2.023 1 93.88 162 ASN A O 1
ATOM 1222 N N . LEU A 1 163 ? 16.312 -15.711 -3.648 1 95.44 163 LEU A N 1
ATOM 1223 C CA . LEU A 1 163 ? 17.203 -14.555 -3.566 1 95.44 163 LEU A CA 1
ATOM 1224 C C . LEU A 1 163 ? 16.484 -13.281 -4.016 1 95.44 163 LEU A C 1
ATOM 1226 O O . LEU A 1 163 ? 16.609 -12.234 -3.377 1 95.44 163 LEU A O 1
ATOM 1230 N N . TRP A 1 164 ? 15.773 -13.398 -5.082 1 96.5 164 TRP A N 1
ATOM 1231 C CA . TRP A 1 164 ? 14.992 -12.273 -5.566 1 96.5 164 TRP A CA 1
ATOM 1232 C C . TRP A 1 164 ? 13.977 -11.82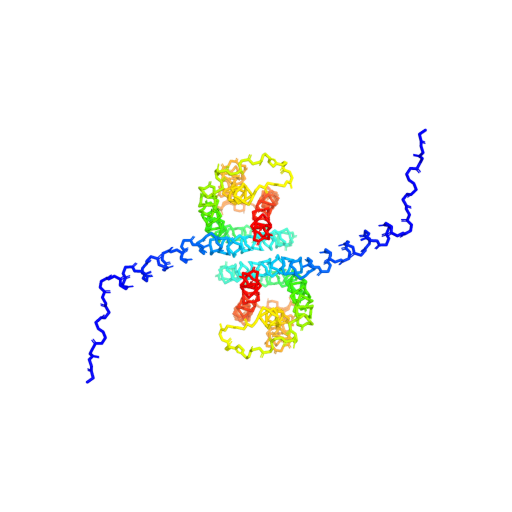 -4.52 1 96.5 164 TRP A C 1
ATOM 1234 O O . TRP A 1 164 ? 13.812 -10.617 -4.285 1 96.5 164 TRP A O 1
ATOM 1244 N N . ALA A 1 165 ? 13.344 -12.758 -3.891 1 96.25 165 ALA A N 1
ATOM 1245 C CA . ALA A 1 165 ? 12.398 -12.445 -2.82 1 96.25 165 ALA A CA 1
ATOM 1246 C C . ALA A 1 165 ? 13.094 -11.703 -1.677 1 96.25 165 ALA A C 1
ATOM 1248 O O . ALA A 1 165 ? 12.531 -10.781 -1.094 1 96.25 165 ALA A O 1
ATOM 1249 N N . THR A 1 166 ? 14.289 -12.102 -1.365 1 96.25 166 THR A N 1
ATOM 1250 C CA . THR A 1 166 ? 15.07 -11.453 -0.316 1 96.25 166 THR A CA 1
ATOM 1251 C C . THR A 1 166 ? 15.469 -10.039 -0.728 1 96.25 166 THR A C 1
ATOM 1253 O O . THR A 1 166 ? 15.375 -9.109 0.072 1 96.25 166 THR A O 1
ATOM 1256 N N . HIS A 1 167 ? 15.867 -9.906 -2.004 1 97.44 167 HIS A N 1
ATOM 1257 C CA . HIS A 1 167 ? 16.203 -8.578 -2.52 1 97.44 167 HIS A CA 1
ATOM 1258 C C . HIS A 1 167 ? 15.023 -7.629 -2.416 1 97.44 167 HIS A C 1
ATOM 1260 O O . HIS A 1 167 ? 15.203 -6.426 -2.209 1 97.44 167 HIS A O 1
ATOM 1266 N N . HIS A 1 168 ? 13.875 -8.188 -2.543 1 97.62 168 HIS A N 1
ATOM 1267 C CA . HIS A 1 168 ? 12.672 -7.359 -2.549 1 97.62 168 HIS A CA 1
ATOM 1268 C C . HIS A 1 168 ? 12.461 -6.68 -1.2 1 97.62 168 HIS A C 1
ATOM 1270 O O . HIS A 1 168 ? 11.82 -5.633 -1.122 1 97.62 168 HIS A O 1
ATOM 1276 N N . LEU A 1 169 ? 13.047 -7.195 -0.134 1 96.88 169 LEU A N 1
ATOM 1277 C CA . LEU A 1 169 ? 12.891 -6.66 1.215 1 96.88 169 LEU A CA 1
ATOM 1278 C C . LEU A 1 169 ? 13.445 -5.242 1.306 1 96.88 169 LEU A C 1
ATOM 1280 O O . LEU A 1 169 ? 12.906 -4.406 2.031 1 96.88 169 LEU A O 1
ATOM 1284 N N . ALA A 1 170 ? 14.484 -5.027 0.6 1 97.56 170 ALA A N 1
ATOM 1285 C CA . ALA A 1 170 ? 15.07 -3.688 0.616 1 97.56 170 ALA A CA 1
ATOM 1286 C C . ALA A 1 170 ? 14.094 -2.656 0.056 1 97.56 170 ALA A C 1
ATOM 1288 O O . ALA A 1 170 ? 14.055 -1.513 0.515 1 97.56 170 ALA A O 1
ATOM 1289 N N . ARG A 1 171 ? 13.32 -3.082 -0.896 1 97.69 171 ARG A N 1
ATOM 1290 C CA . ARG A 1 171 ? 12.344 -2.17 -1.484 1 97.69 171 ARG A CA 1
ATOM 1291 C C . ARG A 1 171 ? 11.234 -1.846 -0.494 1 97.69 171 ARG A C 1
ATOM 1293 O O . ARG A 1 171 ? 10.711 -0.729 -0.483 1 97.69 171 ARG A O 1
ATOM 1300 N N . VAL A 1 172 ? 10.93 -2.795 0.324 1 98.62 172 VAL A N 1
ATOM 1301 C CA . VAL A 1 172 ? 9.969 -2.547 1.391 1 98.62 172 VAL A CA 1
ATOM 1302 C C . VAL A 1 172 ? 10.508 -1.486 2.344 1 98.62 172 VAL A C 1
ATOM 1304 O O . VAL A 1 172 ? 9.805 -0.54 2.697 1 98.62 172 VAL A O 1
ATOM 1307 N N . VAL A 1 173 ? 11.758 -1.614 2.699 1 98.62 173 VAL A N 1
ATOM 1308 C CA . VAL A 1 173 ? 12.375 -0.683 3.633 1 98.62 173 VAL A CA 1
ATOM 1309 C C . VAL A 1 173 ? 12.438 0.711 3.014 1 98.62 173 VAL A C 1
ATOM 1311 O O . VAL A 1 173 ? 12.055 1.696 3.65 1 98.62 173 VAL A O 1
ATOM 1314 N N . LEU A 1 174 ? 12.859 0.782 1.794 1 98.88 174 LEU A N 1
ATOM 1315 C CA . LEU A 1 174 ? 13.031 2.061 1.113 1 98.88 174 LEU A CA 1
ATOM 1316 C C . LEU A 1 174 ? 11.688 2.764 0.932 1 98.88 174 LEU A C 1
ATOM 1318 O O . LEU A 1 174 ? 11.562 3.951 1.239 1 98.88 174 LEU A O 1
ATOM 1322 N N . THR A 1 175 ? 10.672 2.033 0.457 1 98.88 175 THR A N 1
ATOM 1323 C CA . THR A 1 175 ? 9.375 2.641 0.204 1 98.88 175 THR A CA 1
ATOM 1324 C C . THR A 1 175 ? 8.68 3.002 1.516 1 98.88 175 THR A C 1
ATOM 1326 O O . THR A 1 175 ? 8.039 4.047 1.615 1 98.88 175 THR A O 1
ATOM 1329 N N . SER A 1 176 ? 8.883 2.188 2.543 1 98.88 176 SER A N 1
ATOM 1330 C CA . SER A 1 176 ? 8.289 2.475 3.846 1 98.88 176 SER A CA 1
ATOM 1331 C C . SER A 1 176 ? 8.969 3.672 4.508 1 98.88 176 SER A C 1
ATOM 1333 O O . SER A 1 176 ? 8.305 4.484 5.156 1 98.88 176 SER A O 1
ATOM 1335 N N . ALA A 1 177 ? 10.242 3.76 4.348 1 98.75 177 ALA A N 1
ATOM 1336 C CA . ALA A 1 177 ? 10.969 4.902 4.898 1 98.75 177 ALA A CA 1
ATOM 1337 C C . ALA A 1 177 ? 10.5 6.207 4.262 1 98.75 177 ALA A C 1
ATOM 1339 O O . ALA A 1 177 ? 10.266 7.199 4.961 1 98.75 177 ALA A O 1
ATOM 1340 N N . GLY A 1 178 ? 10.406 6.223 2.945 1 98.88 178 GLY A N 1
ATOM 1341 C CA . GLY A 1 178 ? 9.883 7.398 2.273 1 98.88 178 GLY A CA 1
ATOM 1342 C C . GLY A 1 178 ? 8.469 7.75 2.703 1 98.88 178 GLY A C 1
ATOM 1343 O O . GLY A 1 178 ? 8.156 8.922 2.939 1 98.88 178 GLY A O 1
ATOM 1344 N N . PHE A 1 179 ? 7.664 6.754 2.789 1 98.94 179 PHE A N 1
ATOM 1345 C CA . PHE A 1 179 ? 6.273 6.906 3.201 1 98.94 179 PHE A CA 1
ATOM 1346 C C . PHE A 1 179 ? 6.184 7.488 4.605 1 98.94 179 PHE A C 1
ATOM 1348 O O . PHE A 1 179 ? 5.508 8.492 4.824 1 98.94 179 PHE A O 1
ATOM 1355 N N . LEU A 1 180 ? 6.938 6.934 5.5 1 98.56 180 LEU A N 1
ATOM 1356 C CA . LEU A 1 180 ? 6.949 7.391 6.887 1 98.56 180 LEU A CA 1
ATOM 1357 C C . LEU A 1 180 ? 7.488 8.812 6.984 1 98.56 180 LEU A C 1
ATOM 1359 O O . LEU A 1 180 ? 6.941 9.641 7.719 1 98.56 180 LEU A O 1
ATOM 1363 N N . GLY A 1 181 ? 8.547 9.086 6.277 1 97.88 181 GLY A N 1
ATOM 1364 C CA . GLY A 1 181 ? 9.062 10.445 6.254 1 97.88 181 GLY A CA 1
ATOM 1365 C C . GLY A 1 181 ? 8.047 11.453 5.754 1 97.88 181 GLY A C 1
ATOM 1366 O O . GLY A 1 181 ? 7.961 12.57 6.281 1 97.88 181 GLY A O 1
ATOM 1367 N N . GLY A 1 182 ? 7.316 11.086 4.711 1 98 182 GLY A N 1
ATOM 1368 C CA . GLY A 1 182 ? 6.258 11.938 4.203 1 98 182 GLY A CA 1
ATOM 1369 C C . GLY A 1 182 ? 5.172 12.211 5.227 1 98 182 GLY A C 1
ATOM 1370 O O . GLY A 1 182 ? 4.723 13.352 5.375 1 98 182 GLY A O 1
ATOM 1371 N N . ILE A 1 183 ? 4.77 11.188 5.93 1 97.81 183 ILE A N 1
ATOM 1372 C CA . ILE A 1 183 ? 3.738 11.336 6.953 1 97.81 183 ILE A CA 1
ATOM 1373 C C . ILE A 1 183 ? 4.23 12.281 8.047 1 97.81 183 ILE A C 1
ATOM 1375 O O . ILE A 1 183 ? 3.516 13.203 8.445 1 97.81 183 ILE A O 1
ATOM 1379 N N . VAL A 1 184 ? 5.438 12.133 8.492 1 96.12 184 VAL A N 1
ATOM 1380 C CA . VAL A 1 184 ? 6.004 12.953 9.555 1 96.12 184 VAL A CA 1
ATOM 1381 C C . VAL A 1 184 ? 6.141 14.398 9.078 1 96.12 184 VAL A C 1
ATOM 1383 O O . VAL A 1 184 ? 5.934 15.336 9.852 1 96.12 184 VAL A O 1
ATOM 1386 N N . SER A 1 185 ? 6.41 14.539 7.832 1 94.19 185 SER A N 1
ATOM 1387 C CA . SER A 1 185 ? 6.555 15.891 7.293 1 94.19 185 SER A CA 1
ATOM 1388 C C . SER A 1 185 ? 5.227 16.641 7.332 1 94.19 185 SER A C 1
ATOM 1390 O O . SER A 1 185 ? 5.211 17.875 7.449 1 94.19 185 SER A O 1
ATOM 1392 N N . LEU A 1 186 ? 4.133 15.922 7.215 1 92.38 186 LEU A N 1
ATOM 1393 C CA . LEU A 1 186 ? 2.812 16.531 7.285 1 92.38 186 LEU A CA 1
ATOM 1394 C C . LEU A 1 186 ? 2.508 17.016 8.703 1 92.38 186 LEU A C 1
ATOM 1396 O O . LEU A 1 186 ? 1.618 17.844 8.906 1 92.38 186 LEU A O 1
ATOM 1400 N N . LEU A 1 187 ? 3.291 16.453 9.617 1 88.5 187 LEU A N 1
ATOM 1401 C CA . LEU A 1 187 ? 3.055 16.781 11.023 1 88.5 187 LEU A CA 1
ATOM 1402 C C . LEU A 1 187 ? 3.93 17.953 11.453 1 88.5 187 LEU A C 1
ATOM 1404 O O . LEU A 1 187 ? 3.783 18.469 12.57 1 88.5 187 LEU A O 1
ATOM 1408 N N . LYS A 1 188 ? 4.887 18.406 10.617 1 82.38 188 LYS A N 1
ATOM 1409 C CA . LYS A 1 188 ? 5.793 19.516 10.906 1 82.38 188 LYS A CA 1
ATOM 1410 C C . LYS A 1 188 ? 5.309 20.797 10.242 1 82.38 188 LYS A C 1
ATOM 1412 O O . LYS A 1 188 ? 4.742 20.766 9.148 1 82.38 188 LYS A O 1
ATOM 1417 N N . MET B 1 1 ? 25.516 23.266 48.594 1 38.38 1 MET B N 1
ATOM 1418 C CA . MET B 1 1 ? 24.688 23.375 47.375 1 38.38 1 MET B CA 1
ATOM 1419 C C . MET B 1 1 ? 23.297 22.781 47.625 1 38.38 1 MET B C 1
ATOM 1421 O O . MET B 1 1 ? 23.172 21.609 48 1 38.38 1 MET B O 1
ATOM 1425 N N . PRO B 1 2 ? 22.203 23.516 47.875 1 49.06 2 PRO B N 1
ATOM 1426 C CA . PRO B 1 2 ? 20.875 23.031 48.219 1 49.06 2 PRO B CA 1
ATOM 1427 C C . PRO B 1 2 ? 20.281 22.109 47.156 1 49.06 2 PRO B C 1
ATOM 1429 O O . PRO B 1 2 ? 20.516 22.312 45.938 1 49.06 2 PRO B O 1
ATOM 1432 N N . GLU B 1 3 ? 19.984 20.875 47.344 1 49.69 3 GLU B N 1
ATOM 1433 C CA . GLU B 1 3 ? 19.219 19.891 46.562 1 49.69 3 GLU B CA 1
ATOM 1434 C C . GLU B 1 3 ? 17.891 20.469 46.094 1 49.69 3 GLU B C 1
ATOM 1436 O O . GLU B 1 3 ? 17.094 20.938 46.906 1 49.69 3 GLU B O 1
ATOM 1441 N N . LYS B 1 4 ? 17.891 21.094 44.906 1 59.53 4 LYS B N 1
ATOM 1442 C CA . LYS B 1 4 ? 16.625 21.547 44.281 1 59.53 4 LYS B CA 1
ATOM 1443 C C . LYS B 1 4 ? 15.531 20.5 44.469 1 59.53 4 LYS B C 1
ATOM 1445 O O . LYS B 1 4 ? 15.609 19.406 43.906 1 59.53 4 LYS B O 1
ATOM 1450 N N . SER B 1 5 ? 14.82 20.297 45.5 1 57.84 5 SER B N 1
ATOM 1451 C CA . SER B 1 5 ? 13.617 19.531 45.812 1 57.84 5 SER B CA 1
ATOM 1452 C C . SER B 1 5 ? 12.547 19.734 44.75 1 57.84 5 SER B C 1
ATOM 1454 O O . SER B 1 5 ? 12.008 20.828 44.594 1 57.84 5 SER B O 1
ATOM 1456 N N . THR B 1 6 ? 12.695 19.062 43.688 1 68.62 6 THR B N 1
ATOM 1457 C CA . THR B 1 6 ? 11.578 18.984 42.75 1 68.62 6 THR B CA 1
ATOM 1458 C C . THR B 1 6 ? 10.266 18.766 43.531 1 68.62 6 THR B C 1
ATOM 1460 O O . THR B 1 6 ? 10.078 17.719 44.125 1 68.62 6 THR B O 1
ATOM 1463 N N . THR B 1 7 ? 9.531 19.859 43.906 1 71.12 7 THR B N 1
ATOM 1464 C CA . THR B 1 7 ? 8.312 19.875 44.688 1 71.12 7 THR B CA 1
ATOM 1465 C C . THR B 1 7 ? 7.18 19.156 43.969 1 71.12 7 THR B C 1
ATOM 1467 O O . THR B 1 7 ? 7.195 19.047 42.719 1 71.12 7 THR B O 1
ATOM 1470 N N . THR B 1 8 ? 6.34 18.359 44.688 1 77.19 8 THR B N 1
ATOM 1471 C CA . THR B 1 8 ? 5.113 17.688 44.281 1 77.19 8 THR B CA 1
ATOM 1472 C C . THR B 1 8 ? 4.344 18.562 43.281 1 77.19 8 THR B C 1
ATOM 1474 O O . THR B 1 8 ? 3.787 18.047 42.312 1 77.19 8 THR B O 1
ATOM 1477 N N . SER B 1 9 ? 4.457 19.828 43.406 1 77.12 9 SER B N 1
ATOM 1478 C CA . SER B 1 9 ? 3.768 20.75 42.531 1 77.12 9 SER B CA 1
ATOM 1479 C C . SER B 1 9 ? 4.414 20.781 41.156 1 77.12 9 SER B C 1
ATOM 1481 O O . SER B 1 9 ? 3.721 20.859 40.125 1 77.12 9 SER B O 1
ATOM 1483 N N . GLU B 1 10 ? 5.703 20.703 41.125 1 72.75 10 GLU B N 1
ATOM 1484 C CA . GLU B 1 10 ? 6.41 20.688 39.844 1 72.75 10 GLU B CA 1
ATOM 1485 C C . GLU B 1 10 ? 6.152 19.391 39.062 1 72.75 10 GLU B C 1
ATOM 1487 O O . GLU B 1 10 ? 5.977 19.406 37.844 1 72.75 10 GLU B O 1
ATOM 1492 N N . ILE B 1 11 ? 6.129 18.359 39.812 1 73.25 11 ILE B N 1
ATOM 1493 C CA . ILE B 1 11 ? 5.832 17.062 39.219 1 73.25 11 ILE B CA 1
ATOM 1494 C C . ILE B 1 11 ? 4.406 17.062 38.656 1 73.25 11 ILE B C 1
ATOM 1496 O O . ILE B 1 11 ? 4.164 16.578 37.562 1 73.25 11 ILE B O 1
ATOM 1500 N N . ARG B 1 12 ? 3.467 17.625 39.469 1 72.12 12 ARG B N 1
ATOM 1501 C CA . ARG B 1 12 ? 2.082 17.703 39 1 72.12 12 ARG B CA 1
ATOM 1502 C C . ARG B 1 12 ? 1.955 18.594 37.781 1 72.12 12 ARG B C 1
ATOM 1504 O O . ARG B 1 12 ? 1.205 18.281 36.844 1 72.12 12 ARG B O 1
ATOM 1511 N N . SER B 1 13 ? 2.75 19.641 37.656 1 74.62 13 SER B N 1
ATOM 1512 C CA . SER B 1 13 ? 2.734 20.531 36.5 1 74.62 13 SER B CA 1
ATOM 1513 C C . SER B 1 13 ? 3.346 19.875 35.281 1 74.62 13 SER B C 1
ATOM 1515 O O . SER B 1 13 ? 2.861 20.062 34.156 1 74.62 13 SER B O 1
ATOM 1517 N N . GLU B 1 14 ? 4.312 19.078 35.469 1 69.75 14 GLU B N 1
ATOM 1518 C CA . GLU B 1 14 ? 4.93 18.359 34.344 1 69.75 14 GLU B CA 1
ATOM 1519 C C . GLU B 1 14 ? 4.004 17.266 33.844 1 69.75 14 GLU B C 1
ATOM 1521 O O . GLU B 1 14 ? 3.902 17.062 32.625 1 69.75 14 GLU B O 1
ATOM 1526 N N . ILE B 1 15 ? 3.389 16.625 34.75 1 67.75 15 ILE B N 1
ATOM 1527 C CA . ILE B 1 15 ? 2.439 15.594 34.344 1 67.75 15 ILE B CA 1
ATOM 1528 C C . ILE B 1 15 ? 1.263 16.219 33.625 1 67.75 15 ILE B C 1
ATOM 1530 O O . ILE B 1 15 ? 0.799 15.703 32.594 1 67.75 15 ILE B O 1
ATOM 1534 N N . SER B 1 16 ? 0.846 17.359 34.156 1 67.62 16 SER B N 1
ATOM 1535 C CA . SER B 1 16 ? -0.25 18.078 33.5 1 67.62 16 SER B CA 1
ATOM 1536 C C . SER B 1 16 ? 0.145 18.562 32.125 1 67.62 16 SER B C 1
ATOM 1538 O O . SER B 1 16 ? -0.637 18.469 31.172 1 67.62 16 SER B O 1
ATOM 1540 N N . SER B 1 17 ? 1.38 19.125 32 1 66.88 17 SER B N 1
ATOM 1541 C CA . SER B 1 17 ? 1.865 19.594 30.703 1 66.88 17 SER B CA 1
ATOM 1542 C C . SER B 1 17 ? 2.045 18.422 29.734 1 66.88 17 SER B C 1
ATOM 1544 O O . SER B 1 17 ? 1.686 18.531 28.547 1 66.88 17 SER B O 1
ATOM 1546 N N . ALA B 1 18 ? 2.562 17.406 30.234 1 64.19 18 ALA B N 1
ATOM 1547 C CA . ALA B 1 18 ? 2.725 16.188 29.438 1 64.19 18 ALA B CA 1
ATOM 1548 C C . ALA B 1 18 ? 1.37 15.625 29 1 64.19 18 ALA B C 1
ATOM 1550 O O . ALA B 1 18 ? 1.208 15.18 27.875 1 64.19 18 ALA B O 1
ATOM 1551 N N . SER B 1 19 ? 0.528 15.578 29.875 1 61.41 19 SER B N 1
ATOM 1552 C CA . SER B 1 19 ? -0.827 15.125 29.578 1 61.41 19 SER B CA 1
ATOM 1553 C C . SER B 1 19 ? -1.496 16.016 28.531 1 61.41 19 SER B C 1
ATOM 1555 O O . SER B 1 19 ? -2.18 15.516 27.641 1 61.41 19 SER B O 1
ATOM 1557 N N . LYS B 1 20 ? -1.292 17.328 28.656 1 62.94 20 LYS B N 1
ATOM 1558 C CA . LYS B 1 20 ? -1.834 18.266 27.672 1 62.94 20 LYS B CA 1
ATOM 1559 C C . LYS B 1 20 ? -1.162 18.094 26.312 1 62.94 20 LYS B C 1
ATOM 1561 O O . LYS B 1 20 ? -1.824 18.156 25.281 1 62.94 20 LYS B O 1
ATOM 1566 N N . ASP B 1 21 ? 0.119 17.891 26.391 1 61.5 21 ASP B N 1
ATOM 1567 C CA . ASP B 1 21 ? 0.85 17.672 25.141 1 61.5 21 ASP B CA 1
ATOM 1568 C C . ASP B 1 21 ? 0.419 16.359 24.484 1 61.5 21 ASP B C 1
ATOM 1570 O O . ASP B 1 21 ? 0.245 16.312 23.266 1 61.5 21 ASP B O 1
ATOM 1574 N N . ILE B 1 22 ? 0.321 15.352 25.328 1 58.22 22 ILE B N 1
ATOM 1575 C CA . ILE B 1 22 ? -0.148 14.07 24.812 1 58.22 22 ILE B CA 1
ATOM 1576 C C . ILE B 1 22 ? -1.574 14.219 24.281 1 58.22 22 ILE B C 1
ATOM 1578 O O . ILE B 1 22 ? -1.896 13.727 23.203 1 58.22 22 ILE B O 1
ATOM 1582 N N . SER B 1 23 ? -2.348 14.805 25.172 1 60.16 23 SER B N 1
ATOM 1583 C CA . SER B 1 23 ? -3.74 15.008 24.781 1 60.16 23 SER B CA 1
ATOM 1584 C C . SER B 1 23 ? -3.84 15.844 23.516 1 60.16 23 SER B C 1
ATOM 1586 O O . SER B 1 23 ? -4.648 15.539 22.625 1 60.16 23 SER B O 1
ATOM 1588 N N . SER B 1 24 ? -2.957 16.891 23.375 1 71.06 24 SER B N 1
ATOM 1589 C CA . SER B 1 24 ? -3.049 17.812 22.234 1 71.06 24 SER B CA 1
ATOM 1590 C C . SER B 1 24 ? -2.494 17.156 20.969 1 71.06 24 SER B C 1
ATOM 1592 O O . SER B 1 24 ? -2.967 17.438 19.875 1 71.06 24 SER B O 1
ATOM 1594 N N . ASN B 1 25 ? -1.667 16.125 21.266 1 81 25 ASN B N 1
ATOM 1595 C CA . ASN B 1 25 ? -0.998 15.531 20.109 1 81 25 ASN B CA 1
ATOM 1596 C C . ASN B 1 25 ? -1.591 14.172 19.734 1 81 25 ASN B C 1
ATOM 1598 O O . ASN B 1 25 ? -1.262 13.609 18.703 1 81 25 ASN B O 1
ATOM 1602 N N . ALA B 1 26 ? -2.562 13.758 20.562 1 86.75 26 ALA B N 1
ATOM 1603 C CA . ALA B 1 26 ? -3.104 12.414 20.391 1 86.75 26 ALA B CA 1
ATOM 1604 C C . ALA B 1 26 ? -3.842 12.289 19.062 1 86.75 26 ALA B C 1
ATOM 1606 O O . ALA B 1 26 ? -3.602 11.344 18.297 1 86.75 26 ALA B O 1
ATOM 1607 N N . PRO B 1 27 ? -4.684 13.242 18.734 1 90.12 27 PRO B N 1
ATOM 1608 C CA . PRO B 1 27 ? -5.383 13.094 17.453 1 90.12 27 PRO B CA 1
ATOM 1609 C C . PRO B 1 27 ? -4.438 13.102 16.25 1 90.12 27 PRO B C 1
ATOM 1611 O O . PRO B 1 27 ? -4.645 12.359 15.289 1 90.12 27 PRO B O 1
ATOM 1614 N N . ILE B 1 28 ? -3.436 13.844 16.391 1 93 28 ILE B N 1
ATOM 1615 C CA . ILE B 1 28 ? -2.504 13.938 15.273 1 93 28 ILE B CA 1
ATOM 1616 C C . ILE B 1 28 ? -1.729 12.625 15.133 1 93 28 ILE B C 1
ATOM 1618 O O . ILE B 1 28 ? -1.504 12.148 14.016 1 93 28 ILE B O 1
ATOM 1622 N N . ALA B 1 29 ? -1.341 12.078 16.25 1 95.06 29 ALA B N 1
ATOM 1623 C CA . ALA B 1 29 ? -0.638 10.797 16.234 1 95.06 29 ALA B CA 1
ATOM 1624 C C . ALA B 1 29 ? -1.537 9.688 15.711 1 95.06 29 ALA B C 1
ATOM 1626 O O . ALA B 1 29 ? -1.085 8.828 14.953 1 95.06 29 ALA B O 1
ATOM 1627 N N . LEU B 1 30 ? -2.754 9.711 16.125 1 97.56 30 LEU B N 1
ATOM 1628 C CA . LEU B 1 30 ? -3.713 8.719 15.641 1 97.56 30 LEU B CA 1
ATOM 1629 C C . LEU B 1 30 ? -3.969 8.883 14.148 1 97.56 30 LEU B C 1
ATOM 1631 O O . LEU B 1 30 ? -4.031 7.898 13.414 1 97.56 30 LEU B O 1
ATOM 1635 N N . LYS B 1 31 ? -4.102 10.102 13.688 1 97.75 31 LYS B N 1
ATOM 1636 C CA . LYS B 1 31 ? -4.285 10.344 12.266 1 97.75 31 LYS B CA 1
ATOM 1637 C C . LYS B 1 31 ? -3.086 9.852 11.461 1 97.75 31 LYS B C 1
ATOM 1639 O O . LYS B 1 31 ? -3.25 9.203 10.422 1 97.75 31 LYS B O 1
ATOM 1644 N N . ALA B 1 32 ? -1.915 10.141 11.953 1 97.81 32 ALA B N 1
ATOM 1645 C CA . ALA B 1 32 ? -0.7 9.695 11.273 1 97.81 32 ALA B CA 1
ATOM 1646 C C . ALA B 1 32 ? -0.624 8.172 11.227 1 97.81 32 ALA B C 1
ATOM 1648 O O . ALA B 1 32 ? -0.307 7.598 10.188 1 97.81 32 ALA B O 1
ATOM 1649 N N . SER B 1 33 ? -0.937 7.555 12.344 1 98.38 33 SER B N 1
ATOM 1650 C CA . SER B 1 33 ? -0.95 6.098 12.398 1 98.38 33 SER B CA 1
ATOM 1651 C C . SER B 1 33 ? -1.993 5.523 11.445 1 98.38 33 SER B C 1
ATOM 1653 O O . SER B 1 33 ? -1.741 4.523 10.766 1 98.38 33 SER B O 1
ATOM 1655 N N . GLY B 1 34 ? -3.145 6.148 11.43 1 98.88 34 GLY B N 1
ATOM 1656 C CA . GLY B 1 34 ? -4.191 5.715 10.516 1 98.88 34 GLY B CA 1
ATOM 1657 C C . GLY B 1 34 ? -3.783 5.809 9.062 1 98.88 34 GLY B C 1
ATOM 1658 O O . GLY B 1 34 ? -4.07 4.906 8.273 1 98.88 34 GLY B O 1
ATOM 1659 N N . VAL B 1 35 ? -3.141 6.863 8.727 1 98.81 35 VAL B N 1
ATOM 1660 C CA . VAL B 1 35 ? -2.672 7.051 7.359 1 98.81 35 VAL B CA 1
ATOM 1661 C C . VAL B 1 35 ? -1.636 5.98 7.02 1 98.81 35 VAL B C 1
ATOM 1663 O O . VAL B 1 35 ? -1.647 5.426 5.918 1 98.81 35 VAL B O 1
ATOM 1666 N N . PHE B 1 36 ? -0.814 5.695 7.98 1 98.81 36 PHE B N 1
ATOM 1667 C CA . PHE B 1 36 ? 0.201 4.676 7.746 1 98.81 36 PHE B CA 1
ATOM 1668 C C . PHE B 1 36 ? -0.443 3.328 7.441 1 98.81 36 PHE B C 1
ATOM 1670 O O . PHE B 1 36 ? -0.19 2.736 6.391 1 98.81 36 PHE B O 1
ATOM 1677 N N . PHE B 1 37 ? -1.348 2.906 8.25 1 98.94 37 PHE B N 1
ATOM 1678 C CA . PHE B 1 37 ? -1.903 1.565 8.109 1 98.94 37 PHE B CA 1
ATOM 1679 C C . PHE B 1 37 ? -2.879 1.505 6.941 1 98.94 37 PHE B C 1
ATOM 1681 O O . PHE B 1 37 ? -2.941 0.5 6.227 1 98.94 37 PHE B O 1
ATOM 1688 N N . SER B 1 38 ? -3.641 2.543 6.785 1 98.94 38 SER B N 1
ATOM 1689 C CA . SER B 1 38 ? -4.551 2.545 5.645 1 98.94 38 SER B CA 1
ATOM 1690 C C . SER B 1 38 ? -3.783 2.623 4.328 1 98.94 38 SER B C 1
ATOM 1692 O O . SER B 1 38 ? -4.215 2.066 3.316 1 98.94 38 SER B O 1
ATOM 1694 N N . GLY B 1 39 ? -2.629 3.27 4.289 1 98.94 39 GLY B N 1
ATOM 1695 C CA . GLY B 1 39 ? -1.778 3.277 3.111 1 98.94 39 GLY B CA 1
ATOM 1696 C C . GLY B 1 39 ? -1.241 1.905 2.752 1 98.94 39 GLY B C 1
ATOM 1697 O O . GLY B 1 39 ? -1.204 1.536 1.576 1 98.94 39 GLY B O 1
ATOM 1698 N N . LEU B 1 40 ? -0.854 1.182 3.779 1 98.88 40 LEU B N 1
ATOM 1699 C CA . LEU B 1 40 ? -0.413 -0.19 3.551 1 98.88 40 LEU B CA 1
ATOM 1700 C C . LEU B 1 40 ? -1.54 -1.033 2.963 1 98.88 40 LEU B C 1
ATOM 1702 O O . LEU B 1 40 ? -1.319 -1.81 2.031 1 98.88 40 LEU B O 1
ATOM 1706 N N . ALA B 1 41 ? -2.715 -0.814 3.51 1 98.94 41 ALA B N 1
ATOM 1707 C CA . ALA B 1 41 ? -3.865 -1.564 3.016 1 98.94 41 ALA B CA 1
ATOM 1708 C C . ALA B 1 41 ? -4.195 -1.178 1.577 1 98.94 41 ALA B C 1
ATOM 1710 O O . ALA B 1 41 ? -4.434 -2.045 0.734 1 98.94 41 ALA B O 1
ATOM 1711 N N . ALA B 1 42 ? -4.191 0.083 1.278 1 98.94 42 ALA B N 1
ATOM 1712 C CA . ALA B 1 42 ? -4.531 0.579 -0.053 1 98.94 42 ALA B CA 1
ATOM 1713 C C . ALA B 1 42 ? -3.518 0.102 -1.09 1 98.94 42 ALA B C 1
ATOM 1715 O O . ALA B 1 42 ? -3.896 -0.412 -2.146 1 98.94 42 ALA B O 1
ATOM 1716 N N . GLY B 1 43 ? -2.252 0.24 -0.764 1 98.88 43 GLY B N 1
ATOM 1717 C CA . GLY B 1 43 ? -1.229 -0.24 -1.68 1 98.88 43 GLY B CA 1
ATOM 1718 C C . GLY B 1 43 ? -1.248 -1.746 -1.858 1 98.88 43 GLY B C 1
ATOM 1719 O O . GLY B 1 43 ? -1.066 -2.248 -2.971 1 98.88 43 GLY B O 1
ATOM 1720 N N . GLY B 1 44 ? -1.427 -2.404 -0.75 1 98.69 44 GLY B N 1
ATOM 1721 C CA . GLY B 1 44 ? -1.477 -3.857 -0.8 1 98.69 44 GLY B CA 1
ATOM 1722 C C . GLY B 1 44 ? -2.635 -4.387 -1.625 1 98.69 44 GLY B C 1
ATOM 1723 O O . GLY B 1 44 ? -2.461 -5.297 -2.438 1 98.69 44 GLY B O 1
ATOM 1724 N N . THR B 1 45 ? -3.809 -3.848 -1.417 1 98.69 45 THR B N 1
ATOM 1725 C CA . THR B 1 45 ? -4.973 -4.312 -2.16 1 98.69 45 THR B CA 1
ATOM 1726 C C . THR B 1 45 ? -4.859 -3.941 -3.635 1 98.69 45 THR B C 1
ATOM 1728 O O . THR B 1 45 ? -5.242 -4.723 -4.508 1 98.69 45 THR B O 1
ATOM 1731 N N . LEU B 1 46 ? -4.309 -2.799 -3.898 1 98.62 46 LEU B N 1
ATOM 1732 C CA . LEU B 1 46 ? -4.168 -2.367 -5.285 1 98.62 46 LEU B CA 1
ATOM 1733 C C . LEU B 1 46 ? -3.201 -3.273 -6.039 1 98.62 46 LEU B C 1
ATOM 1735 O O . LEU B 1 46 ? -3.518 -3.756 -7.129 1 98.62 46 LEU B O 1
ATOM 1739 N N . ILE B 1 47 ? -2.049 -3.527 -5.457 1 98.5 47 ILE B N 1
ATOM 1740 C CA . ILE B 1 47 ? -1.052 -4.32 -6.164 1 98.5 47 ILE B CA 1
ATOM 1741 C C . ILE B 1 47 ? -1.554 -5.754 -6.324 1 98.5 47 ILE B C 1
ATOM 1743 O O . ILE B 1 47 ? -1.278 -6.406 -7.336 1 98.5 47 ILE B O 1
ATOM 1747 N N . THR B 1 48 ? -2.285 -6.227 -5.367 1 97.94 48 THR B N 1
ATOM 1748 C CA . THR B 1 48 ? -2.875 -7.559 -5.469 1 97.94 48 THR B CA 1
ATOM 1749 C C . THR B 1 48 ? -3.818 -7.641 -6.664 1 97.94 48 THR B 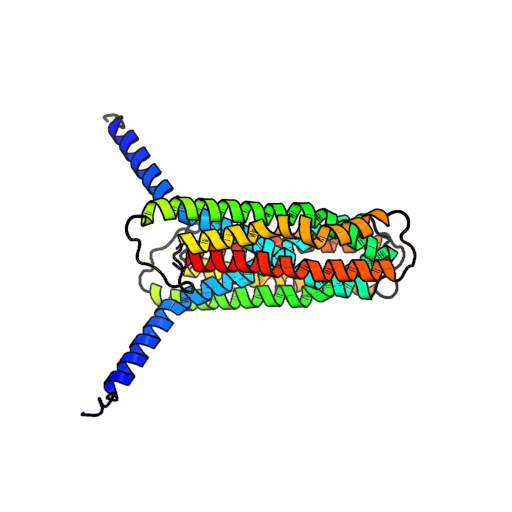C 1
ATOM 1751 O O . THR B 1 48 ? -3.762 -8.594 -7.441 1 97.94 48 THR B O 1
ATOM 1754 N N . THR B 1 49 ? -4.652 -6.621 -6.793 1 97.19 49 THR B N 1
ATOM 1755 C CA . THR B 1 49 ? -5.562 -6.57 -7.934 1 97.19 49 THR B CA 1
ATOM 1756 C C . THR B 1 49 ? -4.785 -6.562 -9.25 1 97.19 49 THR B C 1
ATOM 1758 O O . THR B 1 49 ? -5.188 -7.207 -10.219 1 97.19 49 THR B O 1
ATOM 1761 N N . LEU B 1 50 ? -3.676 -5.973 -9.289 1 95.94 50 LEU B N 1
ATOM 1762 C CA . LEU B 1 50 ? -2.879 -5.887 -10.508 1 95.94 50 LEU B CA 1
ATOM 1763 C C . LEU B 1 50 ? -2.221 -7.223 -10.828 1 95.94 50 LEU B C 1
ATOM 1765 O O . LEU B 1 50 ? -1.952 -7.527 -11.992 1 95.94 50 LEU B O 1
ATOM 1769 N N . TYR B 1 51 ? -2.02 -8.008 -9.781 1 95.12 51 TYR B N 1
ATOM 1770 C CA . TYR B 1 51 ? -1.376 -9.305 -9.953 1 95.12 51 TYR B CA 1
ATOM 1771 C C . TYR B 1 51 ? -2.373 -10.344 -10.445 1 95.12 51 TYR B C 1
ATOM 1773 O O . TYR B 1 51 ? -2.033 -11.195 -11.273 1 95.12 51 TYR B O 1
ATOM 1781 N N . LEU B 1 52 ? -3.541 -10.359 -10.008 1 91.81 52 LEU B N 1
ATOM 1782 C CA . LEU B 1 52 ? -4.422 -11.523 -10.039 1 91.81 52 LEU B CA 1
ATOM 1783 C C . LEU B 1 52 ? -4.816 -11.867 -11.477 1 91.81 52 LEU B C 1
ATOM 1785 O O . LEU B 1 52 ? -4.523 -12.969 -11.953 1 91.81 52 LEU B O 1
ATOM 1789 N N . ARG B 1 53 ? -5.301 -10.945 -12.25 1 83.62 53 ARG B N 1
ATOM 1790 C CA . ARG B 1 53 ? -5.859 -11.305 -13.547 1 83.62 53 ARG B CA 1
ATOM 1791 C C . ARG B 1 53 ? -4.758 -11.695 -14.523 1 83.62 53 ARG B C 1
ATOM 1793 O O . ARG B 1 53 ? -4.852 -12.727 -15.195 1 83.62 53 ARG B O 1
ATOM 1800 N N . PRO B 1 54 ? -3.695 -11.07 -14.5 1 82.81 54 PRO B N 1
ATOM 1801 C CA . PRO B 1 54 ? -2.629 -11.492 -15.414 1 82.81 54 PRO B CA 1
ATOM 1802 C C . PRO B 1 54 ? -2.043 -12.859 -15.047 1 82.81 54 PRO B C 1
ATOM 1804 O O . PRO B 1 54 ? -1.657 -13.625 -15.93 1 82.81 54 PRO B O 1
ATOM 1807 N N . ILE B 1 55 ? -1.985 -13.148 -13.773 1 85.69 55 ILE B N 1
ATOM 1808 C CA . ILE B 1 55 ? -1.427 -14.422 -13.328 1 85.69 55 ILE B CA 1
ATOM 1809 C C . ILE B 1 55 ? -2.379 -15.555 -13.688 1 85.69 55 ILE B C 1
ATOM 1811 O O . ILE B 1 55 ? -1.953 -16.594 -14.211 1 85.69 55 ILE B O 1
ATOM 1815 N N . PHE B 1 56 ? -3.664 -15.344 -13.539 1 86.94 56 PHE B N 1
ATOM 1816 C CA . PHE B 1 56 ? -4.645 -16.391 -13.805 1 86.94 56 PHE B CA 1
ATOM 1817 C C . PHE B 1 56 ? -4.727 -16.688 -15.289 1 86.94 56 PHE B C 1
ATOM 1819 O O . PHE B 1 56 ? -4.883 -17.859 -15.688 1 86.94 56 PHE B O 1
ATOM 1826 N N . SER B 1 57 ? -4.555 -15.711 -16.109 1 85.81 57 SER B N 1
ATOM 1827 C CA . SER B 1 57 ? -4.812 -15.859 -17.531 1 85.81 57 SER B CA 1
ATOM 1828 C C . SER B 1 57 ? -3.725 -16.688 -18.203 1 85.81 57 SER B C 1
ATOM 1830 O O . SER B 1 57 ? -3.908 -17.156 -19.328 1 85.81 57 SER B O 1
ATOM 1832 N N . GLN B 1 58 ? -2.705 -17.031 -17.547 1 81.25 58 GLN B N 1
ATOM 1833 C CA . GLN B 1 58 ? -1.596 -17.703 -18.203 1 81.25 58 GLN B CA 1
ATOM 1834 C C . GLN B 1 58 ? -1.209 -18.984 -17.469 1 81.25 58 GLN B C 1
ATOM 1836 O O . GLN B 1 58 ? -0.144 -19.547 -17.703 1 81.25 58 GLN B O 1
ATOM 1841 N N . MET B 1 59 ? -2.033 -19.359 -16.594 1 84.69 59 MET B N 1
ATOM 1842 C CA . MET B 1 59 ? -1.719 -20.547 -15.797 1 84.69 59 MET B CA 1
ATOM 1843 C C . MET B 1 59 ? -2.758 -21.641 -16 1 84.69 59 MET B C 1
ATOM 1845 O O . MET B 1 59 ? -3.865 -21.359 -16.469 1 84.69 59 MET B O 1
ATOM 1849 N N . THR B 1 60 ? -2.293 -22.781 -15.711 1 85.5 60 THR B N 1
ATOM 1850 C CA . THR B 1 60 ? -3.264 -23.875 -15.617 1 85.5 60 THR B CA 1
ATOM 1851 C C . THR B 1 60 ? -4.23 -23.625 -14.461 1 85.5 60 THR B C 1
ATOM 1853 O O . THR B 1 60 ? -3.926 -22.875 -13.539 1 85.5 60 THR B O 1
ATOM 1856 N N . THR B 1 61 ? -5.305 -24.25 -14.492 1 86.94 61 THR B N 1
ATOM 1857 C CA . THR B 1 61 ? -6.316 -24.109 -13.445 1 86.94 61 THR B CA 1
ATOM 1858 C C . THR B 1 61 ? -5.746 -24.484 -12.086 1 86.94 61 THR B C 1
ATOM 1860 O O . THR B 1 61 ? -5.977 -23.797 -11.094 1 86.94 61 THR B O 1
ATOM 1863 N N . ASN B 1 62 ? -4.98 -25.547 -12.055 1 85.75 62 ASN B N 1
ATOM 1864 C CA . ASN B 1 62 ? -4.402 -26 -10.797 1 85.75 62 ASN B CA 1
ATOM 1865 C C . ASN B 1 62 ? -3.408 -24.969 -10.242 1 85.75 62 ASN B C 1
ATOM 1867 O O . ASN B 1 62 ? -3.408 -24.688 -9.047 1 85.75 62 ASN B O 1
ATOM 1871 N N . ALA B 1 63 ? -2.578 -24.484 -11.109 1 85.56 63 ALA B N 1
ATOM 1872 C CA . ALA B 1 63 ? -1.59 -23.5 -10.68 1 85.56 63 ALA B CA 1
ATOM 1873 C C . ALA B 1 63 ? -2.266 -22.219 -10.227 1 85.56 63 ALA B C 1
ATOM 1875 O O . ALA B 1 63 ? -1.857 -21.609 -9.234 1 85.56 63 ALA B O 1
ATOM 1876 N N . ALA B 1 64 ? -3.277 -21.891 -10.961 1 89.5 64 ALA B N 1
ATOM 1877 C CA . ALA B 1 64 ? -4.023 -20.688 -10.602 1 89.5 64 ALA B CA 1
ATOM 1878 C C . ALA B 1 64 ? -4.711 -20.844 -9.25 1 89.5 64 ALA B C 1
ATOM 1880 O O . ALA B 1 64 ? -4.734 -19.906 -8.445 1 89.5 64 ALA B O 1
ATOM 1881 N N . TYR B 1 65 ? -5.262 -21.938 -9.047 1 90.12 65 TYR B N 1
ATOM 1882 C CA . TYR B 1 65 ? -5.914 -22.203 -7.77 1 90.12 65 TYR B CA 1
ATOM 1883 C C . TYR B 1 65 ? -4.906 -22.156 -6.625 1 90.12 65 TYR B C 1
ATOM 1885 O O . TYR B 1 65 ? -5.223 -21.703 -5.527 1 90.12 65 TYR B O 1
ATOM 1893 N N . THR B 1 66 ? -3.777 -22.688 -6.879 1 88.38 66 THR B N 1
ATOM 1894 C CA . THR B 1 66 ? -2.727 -22.641 -5.867 1 88.38 66 THR B CA 1
ATOM 1895 C C . THR B 1 66 ? -2.357 -21.203 -5.531 1 88.38 66 THR B C 1
ATOM 1897 O O . THR B 1 66 ? -2.18 -20.859 -4.359 1 88.38 66 THR B O 1
ATOM 1900 N N . VAL B 1 67 ? -2.225 -20.438 -6.555 1 90.62 67 VAL B N 1
ATOM 1901 C CA . VAL B 1 67 ? -1.948 -19.016 -6.34 1 90.62 67 VAL B CA 1
ATOM 1902 C C . VAL B 1 67 ? -3.068 -18.391 -5.512 1 90.62 67 VAL B C 1
ATOM 1904 O O . VAL B 1 67 ? -2.805 -17.656 -4.559 1 90.62 67 VAL B O 1
ATOM 1907 N N . PHE B 1 68 ? -4.32 -18.688 -5.887 1 92.62 68 PHE B N 1
ATOM 1908 C CA . PHE B 1 68 ? -5.473 -18.203 -5.137 1 92.62 68 PHE B CA 1
ATOM 1909 C C . PHE B 1 68 ? -5.359 -18.594 -3.664 1 92.62 68 PHE B C 1
ATOM 1911 O O . PHE B 1 68 ? -5.531 -17.75 -2.783 1 92.62 68 PHE B O 1
ATOM 1918 N N . ASN B 1 69 ? -5.086 -19.75 -3.441 1 90.62 69 ASN B N 1
ATOM 1919 C CA . ASN B 1 69 ? -5.039 -20.266 -2.074 1 90.62 69 ASN B CA 1
ATOM 1920 C C . ASN B 1 69 ? -4 -19.516 -1.235 1 90.62 69 ASN B C 1
ATOM 1922 O O . ASN B 1 69 ? -4.273 -19.141 -0.093 1 90.62 69 ASN B O 1
ATOM 1926 N N . PHE B 1 70 ? -2.918 -19.203 -1.741 1 91.12 70 PHE B N 1
ATOM 1927 C CA . PHE B 1 70 ? -1.858 -18.547 -0.993 1 91.12 70 PHE B CA 1
ATOM 1928 C C . PHE B 1 70 ? -2.16 -17.062 -0.836 1 91.12 70 PHE B C 1
ATOM 1930 O O . PHE B 1 70 ? -1.984 -16.5 0.247 1 91.12 70 PHE B O 1
ATOM 1937 N N . VAL B 1 71 ? -2.545 -16.484 -1.977 1 94.62 71 VAL B N 1
ATOM 1938 C CA . VAL B 1 71 ? -2.861 -15.062 -1.931 1 94.62 71 VAL B CA 1
ATOM 1939 C C . VAL B 1 71 ? -4 -14.82 -0.945 1 94.62 71 VAL B C 1
ATOM 1941 O O . VAL B 1 71 ? -3.943 -13.891 -0.136 1 94.62 71 VAL B O 1
ATOM 1944 N N . TYR B 1 72 ? -5.012 -15.656 -1.041 1 94.62 72 TYR B N 1
ATOM 1945 C CA . TYR B 1 72 ? -6.109 -15.539 -0.09 1 94.62 72 TYR B CA 1
ATOM 1946 C C . TYR B 1 72 ? -5.621 -15.75 1.338 1 94.62 72 TYR B C 1
ATOM 1948 O O . TYR B 1 72 ? -6.035 -15.039 2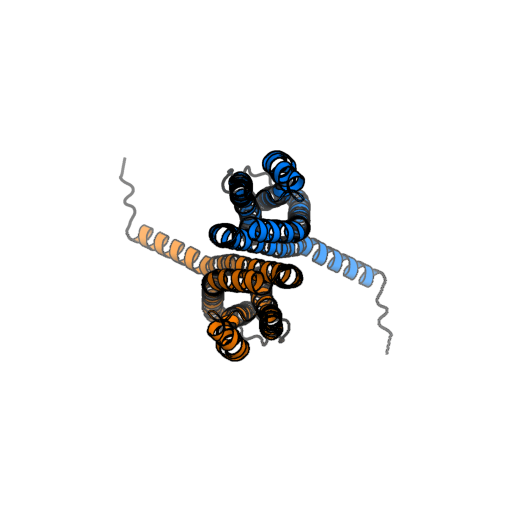.256 1 94.62 72 TYR B O 1
ATOM 1956 N N . GLY B 1 73 ? -4.809 -16.719 1.562 1 93.69 73 GLY B N 1
ATOM 1957 C CA . GLY B 1 73 ? -4.27 -17.016 2.879 1 93.69 73 GLY B CA 1
ATOM 1958 C C . GLY B 1 73 ? -3.547 -15.828 3.502 1 93.69 73 GLY B C 1
ATOM 1959 O O . GLY B 1 73 ? -3.738 -15.531 4.684 1 93.69 73 GLY B O 1
ATOM 1960 N N . VAL B 1 74 ? -2.768 -15.18 2.797 1 95.12 74 VAL B N 1
ATOM 1961 C CA . VAL B 1 74 ? -2.037 -14.008 3.275 1 95.12 74 VAL B CA 1
ATOM 1962 C C . VAL B 1 74 ? -3 -12.836 3.453 1 95.12 74 VAL B C 1
ATOM 1964 O O . VAL B 1 74 ? -2.99 -12.172 4.492 1 95.12 74 VAL B O 1
ATOM 1967 N N . GLY B 1 75 ? -3.826 -12.641 2.426 1 96.06 75 GLY B N 1
ATOM 1968 C CA . GLY B 1 75 ? -4.707 -11.484 2.406 1 96.06 75 GLY B CA 1
ATOM 1969 C C . GLY B 1 75 ? -5.734 -11.5 3.521 1 96.06 75 GLY B C 1
ATOM 1970 O O . GLY B 1 75 ? -6.102 -10.445 4.051 1 96.06 75 GLY B O 1
ATOM 1971 N N . LYS B 1 76 ? -6.207 -12.672 3.898 1 95.69 76 LYS B N 1
ATOM 1972 C CA . LYS B 1 76 ? -7.254 -12.781 4.906 1 95.69 76 LYS B CA 1
ATOM 1973 C C . LYS B 1 76 ? -6.746 -12.344 6.277 1 95.69 76 LYS B C 1
ATOM 1975 O O . LYS B 1 76 ? -7.539 -12.047 7.176 1 95.69 76 LYS B O 1
ATOM 1980 N N . VAL B 1 77 ? -5.43 -12.273 6.445 1 96.5 77 VAL B N 1
ATOM 1981 C CA . VAL B 1 77 ? -4.832 -11.836 7.703 1 96.5 77 VAL B CA 1
ATOM 1982 C C . VAL B 1 77 ? -4.312 -10.406 7.555 1 96.5 77 VAL B C 1
ATOM 1984 O O . VAL B 1 77 ? -4.68 -9.523 8.336 1 96.5 77 VAL B O 1
ATOM 1987 N N . ALA B 1 78 ? -3.531 -10.133 6.547 1 97.31 78 ALA B N 1
ATOM 1988 C CA . ALA B 1 78 ? -2.818 -8.867 6.391 1 97.31 78 ALA B CA 1
ATOM 1989 C C . ALA B 1 78 ? -3.793 -7.711 6.203 1 97.31 78 ALA B C 1
ATOM 1991 O O . ALA B 1 78 ? -3.664 -6.672 6.855 1 97.31 78 ALA B O 1
ATOM 1992 N N . PHE B 1 79 ? -4.77 -7.867 5.332 1 98.12 79 PHE B N 1
ATOM 1993 C CA . PHE B 1 79 ? -5.598 -6.73 4.949 1 98.12 79 PHE B CA 1
ATOM 1994 C C . PHE B 1 79 ? -6.547 -6.348 6.074 1 98.12 79 PHE B C 1
ATOM 1996 O O . PHE B 1 79 ? -6.641 -5.176 6.445 1 98.12 79 PHE B O 1
ATOM 2003 N N . PRO B 1 80 ? -7.23 -7.34 6.754 1 97.69 80 PRO B N 1
ATOM 2004 C CA . PRO B 1 80 ? -8.016 -6.938 7.918 1 97.69 80 PRO B CA 1
ATOM 2005 C C . PRO B 1 80 ? -7.164 -6.344 9.039 1 97.69 80 PRO B C 1
ATOM 2007 O O . PRO B 1 80 ? -7.617 -5.461 9.766 1 97.69 80 PRO B O 1
ATOM 2010 N N . LEU B 1 81 ? -5.977 -6.824 9.141 1 98.19 81 LEU B N 1
ATOM 2011 C CA . LEU B 1 81 ? -5.09 -6.277 10.156 1 98.19 81 LEU B CA 1
ATOM 2012 C C . LEU B 1 81 ? -4.742 -4.82 9.852 1 98.19 81 LEU B C 1
ATOM 2014 O O . LEU B 1 81 ? -4.902 -3.951 10.711 1 98.19 81 LEU B O 1
ATOM 2018 N N . PHE B 1 82 ? -4.25 -4.539 8.641 1 98.69 82 PHE B N 1
ATOM 2019 C CA . PHE B 1 82 ? -3.908 -3.174 8.258 1 98.69 82 PHE B CA 1
ATOM 2020 C C . PHE B 1 82 ? -5.137 -2.271 8.32 1 98.69 82 PHE B C 1
ATOM 2022 O O . PHE B 1 82 ? -5.078 -1.171 8.875 1 98.69 82 PHE B O 1
ATOM 2029 N N . ALA B 1 83 ? -6.207 -2.766 7.762 1 98.75 83 ALA B N 1
ATOM 2030 C CA . ALA B 1 83 ? -7.438 -1.981 7.738 1 98.75 83 ALA B CA 1
ATOM 2031 C C . ALA B 1 83 ? -7.961 -1.743 9.156 1 98.75 83 ALA B C 1
ATOM 2033 O O . ALA B 1 83 ? -8.422 -0.646 9.477 1 98.75 83 ALA B O 1
ATOM 2034 N N . GLY B 1 84 ? -7.945 -2.754 9.961 1 98.75 84 GLY B N 1
ATOM 2035 C CA . GLY B 1 84 ? -8.414 -2.637 11.336 1 98.75 84 GLY B CA 1
ATOM 2036 C C . GLY B 1 84 ? -7.613 -1.636 12.148 1 98.75 84 GLY B C 1
ATOM 2037 O O . GLY B 1 84 ? -8.188 -0.842 12.898 1 98.75 84 GLY B O 1
ATOM 2038 N N . LEU B 1 85 ? -6.293 -1.686 12.016 1 98.81 85 LEU B N 1
ATOM 2039 C CA . LEU B 1 85 ? -5.438 -0.736 12.719 1 98.81 85 LEU B CA 1
ATOM 2040 C C . LEU B 1 85 ? -5.68 0.686 12.219 1 98.81 85 LEU B C 1
ATOM 2042 O O . LEU B 1 85 ? -5.699 1.629 13.016 1 98.81 85 LEU B O 1
ATOM 2046 N N . GLY B 1 86 ? -5.887 0.817 10.914 1 98.88 86 GLY B N 1
ATOM 2047 C CA . GLY B 1 86 ? -6.242 2.119 10.375 1 98.88 86 GLY B CA 1
ATOM 2048 C C . GLY B 1 86 ? -7.578 2.629 10.883 1 98.88 86 GLY B C 1
ATOM 2049 O O . GLY B 1 86 ? -7.688 3.785 11.297 1 98.88 86 GLY B O 1
ATOM 2050 N N . ALA B 1 87 ? -8.523 1.758 10.891 1 98.88 87 ALA B N 1
ATOM 2051 C CA . ALA B 1 87 ? -9.867 2.111 11.336 1 98.88 87 ALA B CA 1
ATOM 2052 C C . ALA B 1 87 ? -9.867 2.496 12.812 1 98.88 87 ALA B C 1
ATOM 2054 O O . ALA B 1 87 ? -10.508 3.475 13.211 1 98.88 87 ALA B O 1
ATOM 2055 N N . ALA B 1 88 ? -9.195 1.712 13.617 1 98.81 88 ALA B N 1
ATOM 2056 C CA . ALA B 1 88 ? -9.102 2.018 15.039 1 98.81 88 ALA B CA 1
ATOM 2057 C C . ALA B 1 88 ? -8.438 3.375 15.266 1 98.81 88 ALA B C 1
ATOM 2059 O O . ALA B 1 88 ? -8.883 4.152 16.109 1 98.81 88 ALA B O 1
ATOM 2060 N N . SER B 1 89 ? -7.398 3.645 14.508 1 98.81 89 SER B N 1
ATOM 2061 C CA . SER B 1 89 ? -6.691 4.918 14.617 1 98.81 89 SER B CA 1
ATOM 2062 C C . SER B 1 89 ? -7.586 6.082 14.219 1 98.81 89 SER B C 1
ATOM 2064 O O . SER B 1 89 ? -7.738 7.043 14.977 1 98.81 89 SER B O 1
ATOM 2066 N N . PHE B 1 90 ? -8.195 5.941 13.062 1 98.75 90 PHE B N 1
ATOM 2067 C CA . PHE B 1 90 ? -9.062 7.008 12.586 1 98.75 90 PHE B CA 1
ATOM 2068 C C . PHE B 1 90 ? -10.281 7.16 13.5 1 98.75 90 PHE B C 1
ATOM 2070 O O . PHE B 1 90 ? -10.719 8.281 13.766 1 98.75 90 PHE B O 1
ATOM 2077 N N . GLY B 1 91 ? -10.828 6.023 13.875 1 98.5 91 GLY B N 1
ATOM 2078 C CA . GLY B 1 91 ? -11.945 6.074 14.805 1 98.5 91 GLY B CA 1
ATOM 2079 C C . GLY B 1 91 ? -11.594 6.746 16.125 1 98.5 91 GLY B C 1
ATOM 2080 O O . GLY B 1 91 ? -12.383 7.539 16.641 1 98.5 91 GLY B O 1
ATOM 2081 N N . GLY B 1 92 ? -10.453 6.41 16.688 1 98 92 GLY B N 1
ATOM 2082 C CA . GLY B 1 92 ? -9.992 7.078 17.891 1 98 92 GLY B CA 1
ATOM 2083 C C . GLY B 1 92 ? -9.812 8.578 17.719 1 98 92 GLY B C 1
ATOM 2084 O O . GLY B 1 92 ? -10.227 9.359 18.562 1 98 92 GLY B O 1
ATOM 2085 N N . ALA B 1 93 ? -9.195 8.977 16.656 1 97.31 93 ALA B N 1
ATOM 2086 C CA . ALA B 1 93 ? -9.016 10.398 16.375 1 97.31 93 ALA B CA 1
ATOM 2087 C C . ALA B 1 93 ? -10.359 11.102 16.234 1 97.31 93 ALA B C 1
ATOM 2089 O O . ALA B 1 93 ? -10.547 12.211 16.734 1 97.31 93 ALA B O 1
ATOM 2090 N N . ALA B 1 94 ? -11.211 10.477 15.492 1 96.75 94 ALA B N 1
ATOM 2091 C CA . ALA B 1 94 ? -12.547 11.047 15.305 1 96.75 94 ALA B CA 1
ATOM 2092 C C . ALA B 1 94 ? -13.234 11.281 16.641 1 96.75 94 ALA B C 1
ATOM 2094 O O . ALA B 1 94 ? -13.828 12.336 16.875 1 96.75 94 ALA B O 1
ATOM 2095 N N . TYR B 1 95 ? -13.164 10.336 17.469 1 95.31 95 TYR B N 1
ATOM 2096 C CA . TYR B 1 95 ? -13.789 10.414 18.781 1 95.31 95 TYR B CA 1
ATOM 2097 C C . TYR B 1 95 ? -13.211 11.57 19.594 1 95.31 95 TYR B C 1
ATOM 2099 O O . TYR B 1 95 ? -13.953 12.391 20.141 1 95.31 95 TYR B O 1
ATOM 2107 N N . ILE B 1 96 ? -11.93 11.656 19.688 1 93.94 96 ILE B N 1
ATOM 2108 C CA . ILE B 1 96 ? -11.258 12.695 20.453 1 93.94 96 ILE B CA 1
ATOM 2109 C C . ILE B 1 96 ? -11.602 14.07 19.891 1 93.94 96 ILE B C 1
ATOM 2111 O O . ILE B 1 96 ? -11.922 14.992 20.641 1 93.94 96 ILE B O 1
ATOM 2115 N N . GLU B 1 97 ? -11.547 14.18 18.594 1 91.94 97 GLU B N 1
ATOM 2116 C CA . GLU B 1 97 ? -11.828 15.461 17.953 1 91.94 97 GLU B CA 1
ATOM 2117 C C . GLU B 1 97 ? -13.289 15.867 18.141 1 91.94 97 GLU B C 1
ATOM 2119 O O . GLU B 1 97 ? -13.602 17.047 18.25 1 91.94 97 GLU B O 1
ATOM 2124 N N . SER B 1 98 ? -14.125 14.945 18.094 1 89.69 98 SER B N 1
ATOM 2125 C CA . SER B 1 98 ? -15.547 15.234 18.25 1 89.69 98 SER B CA 1
ATOM 2126 C C . SER B 1 98 ? -15.836 15.758 19.656 1 89.69 98 SER B C 1
ATOM 2128 O O . SER B 1 98 ? -16.75 16.562 19.844 1 89.69 98 SER B O 1
ATOM 2130 N N . GLN B 1 99 ? -15.133 15.344 20.594 1 87.44 99 GLN B N 1
ATOM 2131 C CA . GLN B 1 99 ? -15.305 15.805 21.953 1 87.44 99 GLN B CA 1
ATOM 2132 C C . GLN B 1 99 ? -14.836 17.25 22.109 1 87.44 99 GLN B C 1
ATOM 2134 O O . GLN B 1 99 ? -15.367 18 22.938 1 87.44 99 GLN B O 1
ATOM 2139 N N . ARG B 1 100 ? -13.883 17.547 21.234 1 78.62 100 ARG B N 1
ATOM 2140 C CA . ARG B 1 100 ? -13.32 18.906 21.312 1 78.62 100 ARG B CA 1
ATOM 2141 C C . ARG B 1 100 ? -14.203 19.906 20.578 1 78.62 100 ARG B C 1
ATOM 2143 O O . ARG B 1 100 ? -14.273 21.078 20.953 1 78.62 100 ARG B O 1
ATOM 2150 N N . THR B 1 101 ? -14.734 19.531 19.422 1 66.69 101 THR B N 1
ATOM 2151 C CA . THR B 1 101 ? -15.492 20.453 18.594 1 66.69 101 THR B CA 1
ATOM 2152 C C . THR B 1 101 ? -16.953 20.531 19.047 1 66.69 101 THR B C 1
ATOM 2154 O O . THR B 1 101 ? -17.734 21.312 18.5 1 66.69 101 THR B O 1
ATOM 2157 N N . ARG B 1 102 ? -17.609 19.547 19.703 1 59 102 ARG B N 1
ATOM 2158 C CA . ARG B 1 102 ? -19.016 19.641 20.078 1 59 102 ARG B CA 1
ATOM 2159 C C . ARG B 1 102 ? -19.406 21.094 20.359 1 59 102 ARG B C 1
ATOM 2161 O O . ARG B 1 102 ? -20.594 21.422 20.312 1 59 102 ARG B O 1
ATOM 2168 N N . LYS B 1 103 ? -18.453 21.922 20.547 1 53.72 103 LYS B N 1
ATOM 2169 C CA . LYS B 1 103 ? -19 23.234 20.828 1 53.72 103 LYS B CA 1
ATOM 2170 C C . LYS B 1 103 ? -19.375 23.969 19.547 1 53.72 103 LYS B C 1
ATOM 2172 O O . LYS B 1 103 ? -20.281 24.812 19.531 1 53.72 103 LYS B O 1
ATOM 2177 N N . ASP B 1 104 ? -18.578 23.891 18.469 1 51.91 104 ASP B N 1
ATOM 2178 C CA . ASP B 1 104 ? -18.875 24.812 17.375 1 51.91 104 ASP B CA 1
ATOM 2179 C C . ASP B 1 104 ? -19.531 24.078 16.203 1 51.91 104 ASP B C 1
ATOM 2181 O O . ASP B 1 104 ? -18.844 23.422 15.414 1 51.91 104 ASP B O 1
ATOM 2185 N N . VAL B 1 105 ? -20.766 23.656 16.391 1 54.5 105 VAL B N 1
ATOM 2186 C CA . VAL B 1 105 ? -21.656 22.875 15.531 1 54.5 105 VAL B CA 1
ATOM 2187 C C . VAL B 1 105 ? -21.938 23.656 14.25 1 54.5 105 VAL B C 1
ATOM 2189 O O . VAL B 1 105 ? -22.922 24.406 14.18 1 54.5 105 VAL B O 1
ATOM 2192 N N . THR B 1 106 ? -21.031 24.391 13.609 1 57.5 106 THR B N 1
ATOM 2193 C CA . THR B 1 106 ? -21.453 24.938 12.32 1 57.5 106 THR B CA 1
ATOM 2194 C C . THR B 1 106 ? -21.703 23.812 11.32 1 57.5 106 THR B C 1
ATOM 2196 O O . THR B 1 106 ? -20.875 22.922 11.141 1 57.5 106 THR B O 1
ATOM 2199 N N . PRO B 1 107 ? -22.938 23.75 10.922 1 60.69 107 PRO B N 1
ATOM 2200 C CA . PRO B 1 107 ? -23.281 22.734 9.922 1 60.69 107 PRO B CA 1
ATOM 2201 C C . PRO B 1 107 ? -22.359 22.766 8.711 1 60.69 107 PRO B C 1
ATOM 2203 O O . PRO B 1 107 ? -22.109 23.844 8.148 1 60.69 107 PRO B O 1
ATOM 2206 N N . ARG B 1 108 ? -21.625 21.766 8.5 1 70.19 108 ARG B N 1
ATOM 2207 C CA . ARG B 1 108 ? -20.734 21.688 7.348 1 70.19 108 ARG B CA 1
ATOM 2208 C C . ARG B 1 108 ? -21.375 20.922 6.203 1 70.19 108 ARG B C 1
ATOM 2210 O O . ARG B 1 108 ? -22.234 20.078 6.43 1 70.19 108 ARG B O 1
ATOM 2217 N N . LYS B 1 109 ? -21.109 21.422 4.934 1 74.25 109 LYS B N 1
ATOM 2218 C CA . LYS B 1 109 ? -21.594 20.734 3.73 1 74.25 109 LYS B CA 1
ATOM 2219 C C . LYS B 1 109 ? -21.016 19.328 3.623 1 74.25 109 LYS B C 1
ATOM 2221 O O . LYS B 1 109 ? -19.938 19.047 4.168 1 74.25 109 LYS B O 1
ATOM 2226 N N . TRP B 1 110 ? -21.781 18.5 2.99 1 72.69 110 TRP B N 1
ATOM 2227 C CA . TRP B 1 110 ? -21.391 17.109 2.865 1 72.69 110 TRP B CA 1
ATOM 2228 C C . TRP B 1 110 ? -20.031 16.969 2.184 1 72.69 110 TRP B C 1
ATOM 2230 O O . TRP B 1 110 ? -19.297 16.016 2.436 1 72.69 110 TRP B O 1
ATOM 2240 N N . TYR B 1 111 ? -19.672 17.938 1.333 1 78.31 111 TYR B N 1
ATOM 2241 C CA . TYR B 1 111 ? -18.438 17.844 0.583 1 78.31 111 TYR B CA 1
ATOM 2242 C C . TYR B 1 111 ? -17.281 18.5 1.346 1 78.31 111 TYR B C 1
ATOM 2244 O O . TYR B 1 111 ? -16.141 18.469 0.901 1 78.31 111 TYR B O 1
ATOM 2252 N N . ASN B 1 112 ? -17.531 19.078 2.451 1 82.44 112 ASN B N 1
ATOM 2253 C CA . ASN B 1 112 ? -16.531 19.641 3.328 1 82.44 112 ASN B CA 1
ATOM 2254 C C . ASN B 1 112 ? -16.766 19.266 4.785 1 82.44 112 ASN B C 1
ATOM 2256 O O . ASN B 1 112 ? -16.969 20.125 5.637 1 82.44 112 ASN B O 1
ATOM 2260 N N . PRO B 1 113 ? -16.781 18 4.973 1 86.62 113 PRO B N 1
ATOM 2261 C CA . PRO B 1 113 ? -17.016 17.531 6.344 1 86.62 113 PRO B CA 1
ATOM 2262 C C . PRO B 1 113 ? -15.938 18 7.316 1 86.62 113 PRO B C 1
ATOM 2264 O O . PRO B 1 113 ? -14.844 18.375 6.895 1 86.62 113 PRO B O 1
ATOM 2267 N N . SER B 1 114 ? -16.375 18.047 8.531 1 89.06 114 SER B N 1
ATOM 2268 C CA . SER B 1 114 ? -15.367 18.297 9.555 1 89.06 114 SER B CA 1
ATOM 2269 C C . SER B 1 114 ? -14.297 17.219 9.562 1 89.06 114 SER B C 1
ATOM 2271 O O . SER B 1 114 ? -14.5 16.125 9.016 1 89.06 114 SER B O 1
ATOM 2273 N N . SER B 1 115 ? -13.188 17.531 10.188 1 91.5 115 SER B N 1
ATOM 2274 C CA . SER B 1 115 ? -12.125 16.547 10.328 1 91.5 115 SER B CA 1
ATOM 2275 C C . SER B 1 115 ? -12.625 15.297 11.047 1 91.5 115 SER B C 1
ATOM 2277 O O . SER B 1 115 ? -12.367 14.172 10.594 1 91.5 115 SER B O 1
ATOM 2279 N N . SER B 1 116 ? -13.391 15.477 12.102 1 93.69 116 SER B N 1
ATOM 2280 C CA . SER B 1 116 ? -13.898 14.344 12.867 1 93.69 116 SER B CA 1
ATOM 2281 C C . SER B 1 116 ? -14.836 13.484 12.031 1 93.69 116 SER B C 1
ATOM 2283 O O . SER B 1 116 ? -14.758 12.258 12.07 1 93.69 116 SER B O 1
ATOM 2285 N N . THR B 1 117 ? -15.68 14.102 11.234 1 94.25 117 THR B N 1
ATOM 2286 C CA . THR B 1 117 ? -16.609 13.375 10.375 1 94.25 117 THR B CA 1
ATOM 2287 C C . THR B 1 117 ? -15.852 12.625 9.273 1 94.25 117 THR B C 1
ATOM 2289 O O . THR B 1 117 ? -16.156 11.469 8.977 1 94.25 117 THR B O 1
ATOM 2292 N N . LEU B 1 118 ? -14.93 13.281 8.711 1 95.75 118 LEU B N 1
ATOM 2293 C CA . LEU B 1 118 ? -14.109 12.664 7.672 1 95.75 118 LEU B CA 1
ATOM 2294 C C . LEU B 1 118 ? -13.359 11.453 8.219 1 95.75 118 LEU B C 1
ATOM 2296 O O . LEU B 1 118 ? -13.273 10.422 7.555 1 95.75 118 LEU B O 1
ATOM 2300 N N . LEU B 1 119 ? -12.836 11.609 9.352 1 98 119 LEU B N 1
ATOM 2301 C CA . LEU B 1 119 ? -12.141 10.508 10.008 1 98 119 LEU B CA 1
ATOM 2302 C C . LEU B 1 119 ? -13.086 9.352 10.273 1 98 119 LEU B C 1
ATOM 2304 O O . LEU B 1 119 ? -12.711 8.188 10.125 1 98 119 LEU B O 1
ATOM 2308 N N . ALA B 1 120 ? -14.281 9.648 10.656 1 97.69 120 ALA B N 1
ATOM 2309 C CA . ALA B 1 120 ? -15.273 8.602 10.883 1 97.69 120 ALA B CA 1
ATOM 2310 C C . ALA B 1 120 ? -15.609 7.875 9.586 1 97.69 120 ALA B C 1
ATOM 2312 O O . ALA B 1 120 ? -15.719 6.648 9.562 1 97.69 120 ALA B O 1
ATOM 2313 N N . TYR B 1 121 ? -15.773 8.609 8.5 1 97.31 121 TYR B N 1
ATOM 2314 C CA . TYR B 1 121 ? -16 8 7.191 1 97.31 121 TYR B CA 1
ATOM 2315 C C . TYR B 1 121 ? -14.82 7.117 6.789 1 97.31 121 TYR B C 1
ATOM 2317 O O . TYR B 1 121 ? -15.016 6.027 6.25 1 97.31 121 TYR B O 1
ATOM 2325 N N . SER B 1 122 ? -13.625 7.645 7.012 1 98.69 122 SER B N 1
ATOM 2326 C CA . SER B 1 122 ? -12.422 6.891 6.676 1 98.69 122 SER B CA 1
ATOM 2327 C C . SER B 1 122 ? -12.359 5.582 7.457 1 98.69 122 SER B C 1
ATOM 2329 O O . SER B 1 122 ? -12.07 4.523 6.887 1 98.69 122 SER B O 1
ATOM 2331 N N . ALA B 1 123 ? -12.641 5.656 8.719 1 98.88 123 ALA B N 1
ATOM 2332 C CA . ALA B 1 123 ? -12.664 4.457 9.547 1 98.88 123 ALA B CA 1
ATOM 2333 C C . ALA B 1 123 ? -13.719 3.467 9.055 1 98.88 123 ALA B C 1
ATOM 2335 O O . ALA B 1 123 ? -13.445 2.27 8.938 1 98.88 123 ALA B O 1
ATOM 2336 N N . ALA B 1 124 ? -14.875 3.961 8.766 1 98.81 124 ALA B N 1
ATOM 2337 C CA . ALA B 1 124 ? -15.969 3.117 8.305 1 98.81 124 ALA B CA 1
ATOM 2338 C C . ALA B 1 124 ? -15.617 2.434 6.984 1 98.81 124 ALA B C 1
ATOM 2340 O O . ALA B 1 124 ? -15.93 1.258 6.781 1 98.81 124 ALA B O 1
ATOM 2341 N N . SER B 1 125 ? -15.016 3.191 6.102 1 98.81 125 SER B N 1
ATOM 2342 C CA . SER B 1 125 ? -14.609 2.639 4.812 1 98.81 125 SER B CA 1
ATOM 2343 C C . SER B 1 125 ? -13.633 1.479 4.992 1 98.81 125 SER B C 1
ATOM 2345 O O . SER B 1 125 ? -13.75 0.457 4.312 1 98.81 125 SER B O 1
ATOM 2347 N N . LEU B 1 126 ? -12.719 1.603 5.941 1 98.88 126 LEU B N 1
ATOM 2348 C CA . LEU B 1 126 ? -11.742 0.553 6.203 1 98.88 126 LEU B CA 1
ATOM 2349 C C . LEU B 1 126 ? -12.398 -0.66 6.848 1 98.88 126 LEU B C 1
ATOM 2351 O O . LEU B 1 126 ? -12.109 -1.801 6.48 1 98.88 126 LEU B O 1
ATOM 2355 N N . VAL B 1 127 ? -13.344 -0.464 7.715 1 98.56 127 VAL B N 1
ATOM 2356 C CA . VAL B 1 127 ? -14.039 -1.55 8.406 1 98.56 127 VAL B CA 1
ATOM 2357 C C . VAL B 1 127 ? -14.906 -2.316 7.41 1 98.56 127 VAL B C 1
ATOM 2359 O O . VAL B 1 127 ? -15.094 -3.527 7.543 1 98.56 127 VAL B O 1
ATOM 2362 N N . ALA B 1 128 ? -15.328 -1.638 6.418 1 98.75 128 ALA B N 1
ATOM 2363 C CA . ALA B 1 128 ? -16.328 -2.168 5.484 1 98.75 128 ALA B CA 1
ATOM 2364 C C . ALA B 1 128 ? -15.75 -3.344 4.691 1 98.75 128 ALA B C 1
ATOM 2366 O O . ALA B 1 128 ? -16.5 -4.102 4.07 1 98.75 128 ALA B O 1
ATOM 2367 N N . ILE B 1 129 ? -14.445 -3.541 4.688 1 98 129 ILE B N 1
ATOM 2368 C CA . ILE B 1 129 ? -13.875 -4.637 3.912 1 98 129 ILE B CA 1
ATOM 2369 C C . ILE B 1 129 ? -14.328 -5.973 4.5 1 98 129 ILE B C 1
ATOM 2371 O O . ILE B 1 129 ? -14.508 -6.949 3.77 1 98 129 ILE B O 1
ATOM 2375 N N . VAL B 1 130 ? -14.57 -6 5.805 1 97.38 130 VAL B N 1
ATOM 2376 C CA . VAL B 1 130 ? -14.922 -7.238 6.492 1 97.38 130 VAL B CA 1
ATOM 2377 C C . VAL B 1 130 ? -16.359 -7.625 6.16 1 97.38 130 VAL B C 1
ATOM 2379 O O . VAL B 1 130 ? -16.609 -8.711 5.641 1 97.38 130 VAL B O 1
ATOM 2382 N N . PRO B 1 131 ? -17.297 -6.762 6.406 1 97.56 131 PRO B N 1
ATOM 2383 C CA . PRO B 1 131 ? -18.656 -7.156 6.027 1 97.56 131 PRO B CA 1
ATOM 2384 C C . PRO B 1 131 ? -18.812 -7.363 4.523 1 97.56 131 PRO B C 1
ATOM 2386 O O . PRO B 1 131 ? -19.609 -8.195 4.09 1 97.56 131 PRO B O 1
ATOM 2389 N N . TYR B 1 132 ? -18.141 -6.602 3.664 1 98.12 132 TYR B N 1
ATOM 2390 C CA . TYR B 1 132 ? -18.141 -6.855 2.227 1 98.12 132 TYR B CA 1
ATOM 2391 C C . TYR B 1 132 ? -17.734 -8.289 1.924 1 98.12 132 TYR B C 1
ATOM 2393 O O . TYR B 1 132 ? -18.359 -8.969 1.108 1 98.12 132 TYR B O 1
ATOM 2401 N N . THR B 1 133 ? -16.719 -8.758 2.545 1 97.06 133 THR B N 1
ATOM 2402 C CA . THR B 1 133 ? -16.219 -10.117 2.338 1 97.06 133 THR B CA 1
ATOM 2403 C C . THR B 1 133 ? -17.266 -11.141 2.799 1 97.06 133 THR B C 1
ATOM 2405 O O . THR B 1 133 ? -17.562 -12.094 2.076 1 97.06 133 THR B O 1
ATOM 2408 N N . LEU B 1 134 ? -17.844 -10.953 3.959 1 96.88 134 LEU B N 1
ATOM 2409 C CA . LEU B 1 134 ? -18.734 -11.922 4.59 1 96.88 134 LEU B CA 1
ATOM 2410 C C . LEU B 1 134 ? -20.094 -11.953 3.891 1 96.88 134 LEU B C 1
ATOM 2412 O O . LEU B 1 134 ? -20.828 -12.938 3.992 1 96.88 134 LEU B O 1
ATOM 2416 N N . ILE B 1 135 ? -20.391 -10.883 3.201 1 97.31 135 ILE B N 1
ATOM 2417 C CA . ILE B 1 135 ? -21.734 -10.805 2.617 1 97.31 135 ILE B CA 1
ATOM 2418 C C . ILE B 1 135 ? -21.641 -10.992 1.105 1 97.31 135 ILE B C 1
ATOM 2420 O O . ILE B 1 135 ? -22.375 -11.805 0.531 1 97.31 135 ILE B O 1
ATOM 2424 N N . VAL B 1 136 ? -20.75 -10.336 0.462 1 97.69 136 VAL B N 1
ATOM 2425 C CA . VAL B 1 136 ? -20.719 -10.297 -0.997 1 97.69 136 VAL B CA 1
ATOM 2426 C C . VAL B 1 136 ? -19.766 -11.383 -1.515 1 97.69 136 VAL B C 1
ATOM 2428 O O . VAL B 1 136 ? -20.109 -12.117 -2.445 1 97.69 136 VAL B O 1
ATOM 2431 N N . MET B 1 137 ? -18.641 -11.609 -0.917 1 97.44 137 MET B N 1
ATOM 2432 C CA . MET B 1 137 ? -17.609 -12.484 -1.468 1 97.44 137 MET B CA 1
ATOM 2433 C C . MET B 1 137 ? -17.781 -13.914 -0.977 1 97.44 137 MET B C 1
ATOM 2435 O O . MET B 1 137 ? -17.297 -14.852 -1.6 1 97.44 137 MET B O 1
ATOM 2439 N N . LYS B 1 138 ? -18.469 -14.102 0.051 1 97.19 138 LYS B N 1
ATOM 2440 C CA . LYS B 1 138 ? -18.531 -15.391 0.745 1 97.19 138 LYS B CA 1
ATOM 2441 C C . LYS B 1 138 ? -19.031 -16.484 -0.177 1 97.19 138 LYS B C 1
ATOM 2443 O O . LYS B 1 138 ? -18.469 -17.578 -0.222 1 97.19 138 LYS B O 1
ATOM 2448 N N . PRO B 1 139 ? -20.047 -16.328 -0.967 1 96.88 139 PRO B N 1
ATOM 2449 C CA . PRO B 1 139 ? -20.5 -17.406 -1.847 1 96.88 139 PRO B CA 1
ATOM 2450 C C . PRO B 1 139 ? -19.422 -17.844 -2.836 1 96.88 139 PRO B C 1
ATOM 2452 O O . PRO B 1 139 ? -19.219 -19.047 -3.049 1 96.88 139 PRO B O 1
ATOM 2455 N N . CYS B 1 140 ? -18.781 -16.922 -3.447 1 95.81 140 CYS B N 1
ATOM 2456 C CA . CYS B 1 140 ? -17.672 -17.219 -4.355 1 95.81 140 CYS B CA 1
ATOM 2457 C C . CYS B 1 140 ? -16.562 -17.969 -3.637 1 95.81 140 CYS B C 1
ATOM 2459 O O . CYS B 1 140 ? -16.078 -19 -4.121 1 95.81 140 CYS B O 1
ATOM 2461 N N . LEU B 1 141 ? -16.25 -17.531 -2.5 1 95.94 141 LEU B N 1
ATOM 2462 C CA . LEU B 1 141 ? -15.18 -18.125 -1.706 1 95.94 141 LEU B CA 1
ATOM 2463 C C . LEU B 1 141 ? -15.555 -19.547 -1.29 1 95.94 141 LEU B C 1
ATOM 2465 O O . LEU B 1 141 ? -14.727 -20.453 -1.353 1 95.94 141 LEU B O 1
ATOM 2469 N N . THR B 1 142 ? -16.75 -19.719 -0.899 1 94.75 142 THR B N 1
ATOM 2470 C CA . THR B 1 142 ? -17.219 -21.031 -0.489 1 94.75 142 THR B CA 1
ATOM 2471 C C . THR B 1 142 ? -17.125 -22.016 -1.646 1 94.75 142 THR B C 1
ATOM 2473 O O . THR B 1 142 ? -16.672 -23.156 -1.469 1 94.75 142 THR B O 1
ATOM 2476 N N . MET B 1 143 ? -17.531 -21.609 -2.812 1 92.75 143 MET B N 1
ATOM 2477 C CA . MET B 1 143 ? -17.453 -22.484 -3.988 1 92.75 143 MET B CA 1
ATOM 2478 C C . MET B 1 143 ? -16 -22.812 -4.328 1 92.75 143 MET B C 1
ATOM 2480 O O . MET B 1 143 ? -15.703 -23.938 -4.719 1 92.75 143 MET B O 1
ATOM 2484 N N . LEU B 1 144 ? -15.141 -21.875 -4.172 1 93.38 144 LEU B N 1
ATOM 2485 C CA . LEU B 1 144 ? -13.719 -22.109 -4.434 1 93.38 144 LEU B CA 1
ATOM 2486 C C . LEU B 1 144 ? -13.133 -23.094 -3.428 1 93.38 144 LEU B C 1
ATOM 2488 O O . LEU B 1 144 ? -12.43 -24.031 -3.811 1 93.38 144 LEU B O 1
ATOM 2492 N N . PHE B 1 145 ? -13.453 -22.953 -2.191 1 92.19 145 PHE B N 1
ATOM 2493 C CA . PHE B 1 145 ? -12.875 -23.797 -1.153 1 92.19 145 PHE B CA 1
ATOM 2494 C C . PHE B 1 145 ? -13.453 -25.203 -1.213 1 92.19 145 PHE B C 1
ATOM 2496 O O . PHE B 1 145 ? -12.766 -26.188 -0.92 1 92.19 145 PHE B O 1
ATOM 2503 N N . ASP B 1 146 ? -14.625 -25.297 -1.612 1 88.25 146 ASP B N 1
ATOM 2504 C CA . ASP B 1 146 ? -15.258 -26.594 -1.75 1 88.25 146 ASP B CA 1
ATOM 2505 C C . ASP B 1 146 ? -14.609 -27.406 -2.869 1 88.25 146 ASP B C 1
ATOM 2507 O O . ASP B 1 146 ? -14.742 -28.625 -2.914 1 88.25 146 ASP B O 1
ATOM 2511 N N . ARG B 1 147 ? -13.867 -26.75 -3.76 1 81 147 ARG B N 1
ATOM 2512 C CA . ARG B 1 147 ? -13.289 -27.406 -4.926 1 81 147 ARG B CA 1
ATOM 2513 C C . ARG B 1 147 ? -11.789 -27.641 -4.734 1 81 147 ARG B C 1
ATOM 2515 O O . ARG B 1 147 ? -11.078 -27.938 -5.691 1 81 147 ARG B O 1
ATOM 2522 N N . ARG B 1 148 ? -11.289 -27.5 -3.564 1 75.69 148 ARG B N 1
ATOM 2523 C CA . ARG B 1 148 ? -9.875 -27.672 -3.256 1 75.69 148 ARG B CA 1
ATOM 2524 C C . ARG B 1 148 ? -9.391 -29.047 -3.674 1 75.69 148 ARG B C 1
ATOM 2526 O O . ARG B 1 148 ? -8.289 -29.188 -4.207 1 75.69 148 ARG B O 1
ATOM 2533 N N . GLY B 1 149 ? -10.133 -30.031 -3.359 1 67.75 149 GLY B N 1
ATOM 2534 C CA . GLY B 1 149 ? -9.734 -31.406 -3.648 1 67.75 149 GLY B CA 1
ATOM 2535 C C . GLY B 1 149 ? -10 -31.812 -5.086 1 67.75 149 GLY B C 1
ATOM 2536 O O . GLY B 1 149 ? -9.492 -32.844 -5.551 1 67.75 149 GLY B O 1
ATOM 2537 N N . GLU B 1 150 ? -10.875 -31.094 -5.684 1 61.97 150 GLU B N 1
ATOM 2538 C CA . GLU B 1 150 ? -11.266 -31.453 -7.043 1 61.97 150 GLU B CA 1
ATOM 2539 C C . GLU B 1 150 ? -10.797 -30.406 -8.047 1 61.97 150 GLU B C 1
ATOM 2541 O O . GLU B 1 150 ? -11.609 -29.844 -8.781 1 61.97 150 GLU B O 1
ATOM 2546 N N . VAL B 1 151 ? -9.602 -29.875 -7.863 1 58.03 151 VAL B N 1
ATOM 2547 C CA . VAL B 1 151 ? -9.344 -28.844 -8.875 1 58.03 151 VAL B CA 1
ATOM 2548 C C . VAL B 1 151 ? -9.586 -29.422 -10.266 1 58.03 151 VAL B C 1
ATOM 2550 O O . VAL B 1 151 ? -8.852 -30.297 -10.719 1 58.03 151 VAL B O 1
ATOM 2553 N N . VAL B 1 152 ? -10.891 -29.734 -10.469 1 54.91 152 VAL B N 1
ATOM 2554 C CA . VAL B 1 152 ? -11.344 -30.188 -11.773 1 54.91 152 VAL B CA 1
ATOM 2555 C C . VAL B 1 152 ? -10.859 -29.234 -12.852 1 54.91 152 VAL B C 1
ATOM 2557 O O . VAL B 1 152 ? -10.695 -28.031 -12.594 1 54.91 152 VAL B O 1
ATOM 2560 N N . LYS B 1 153 ? -10.008 -29.641 -13.836 1 58.47 153 LYS B N 1
ATOM 2561 C CA . LYS B 1 153 ? -9.656 -28.953 -15.07 1 58.47 153 LYS B CA 1
ATOM 2562 C C . LYS B 1 153 ? -10.789 -28.031 -15.523 1 58.47 153 LYS B C 1
ATOM 2564 O O . LYS B 1 153 ? -10.711 -27.422 -16.594 1 58.47 153 LYS B O 1
ATOM 2569 N N . GLY B 1 154 ? -11.773 -27.734 -14.625 1 58.47 154 GLY B N 1
ATOM 2570 C CA . GLY B 1 154 ? -13.008 -27.188 -15.172 1 58.47 154 GLY B CA 1
ATOM 2571 C C . GLY B 1 154 ? -12.992 -25.688 -15.281 1 58.47 154 GLY B C 1
ATOM 2572 O O . GLY B 1 154 ? -12.391 -25 -14.445 1 58.47 154 GLY B O 1
ATOM 2573 N N . GLU B 1 155 ? -13.32 -25.125 -16.422 1 65.62 155 GLU B N 1
ATOM 2574 C CA . GLU B 1 155 ? -13.664 -23.766 -16.812 1 65.62 155 GLU B CA 1
ATOM 2575 C C . GLU B 1 155 ? -14.391 -23.031 -15.695 1 65.62 155 GLU B C 1
ATOM 2577 O O . GLU B 1 155 ? -14.18 -21.828 -15.492 1 65.62 155 GLU B O 1
ATOM 2582 N N . ASP B 1 156 ? -14.883 -23.812 -14.82 1 85.19 156 ASP B N 1
ATOM 2583 C CA . ASP B 1 156 ? -15.695 -23.188 -13.789 1 85.19 156 ASP B CA 1
ATOM 2584 C C . ASP B 1 156 ? -14.828 -22.609 -12.68 1 85.19 156 ASP B C 1
ATOM 2586 O O . ASP B 1 156 ? -15.133 -21.531 -12.141 1 85.19 156 ASP B O 1
ATOM 2590 N N . ILE B 1 157 ? -13.719 -23.219 -12.492 1 89.19 157 ILE B N 1
ATOM 2591 C CA . ILE B 1 157 ? -12.828 -22.719 -11.453 1 89.19 157 ILE B CA 1
ATOM 2592 C C . ILE B 1 157 ? -12.195 -21.406 -11.891 1 89.19 157 ILE B C 1
ATOM 2594 O O . ILE B 1 157 ? -12.102 -20.453 -11.102 1 89.19 157 ILE B O 1
ATOM 2598 N N . MET B 1 158 ? -11.844 -21.406 -13.125 1 89.62 158 MET B N 1
ATOM 2599 C CA . MET B 1 158 ? -11.258 -20.172 -13.648 1 89.62 158 MET B CA 1
ATOM 2600 C C . MET B 1 158 ? -12.258 -19.016 -13.594 1 89.62 158 MET B C 1
ATOM 2602 O O . MET B 1 158 ? -11.875 -17.875 -13.32 1 89.62 158 MET B O 1
ATOM 2606 N N . ASP B 1 159 ? -13.453 -19.344 -13.797 1 92.06 159 ASP B N 1
ATOM 2607 C CA . ASP B 1 159 ? -14.5 -18.312 -13.703 1 92.06 159 ASP B CA 1
ATOM 2608 C C . ASP B 1 159 ? -14.633 -17.812 -12.266 1 92.06 159 ASP B C 1
ATOM 2610 O O . ASP B 1 159 ? -14.812 -16.609 -12.047 1 92.06 159 ASP B O 1
ATOM 2614 N N . LEU B 1 160 ? -14.586 -18.688 -11.344 1 93.75 160 LEU B N 1
ATOM 2615 C CA . LEU B 1 160 ? -14.68 -18.312 -9.938 1 93.75 160 LEU B CA 1
ATOM 2616 C C . LEU B 1 160 ? -13.469 -17.484 -9.516 1 93.75 160 LEU B C 1
ATOM 2618 O O . LEU B 1 160 ? -13.602 -16.516 -8.758 1 93.75 160 LEU B O 1
ATOM 2622 N N . LEU B 1 161 ? -12.328 -17.859 -10.023 1 94.06 161 LEU B N 1
ATOM 2623 C CA . LEU B 1 161 ? -11.117 -17.109 -9.719 1 94.06 161 LEU B CA 1
ATOM 2624 C C . LEU B 1 161 ? -11.211 -15.688 -10.281 1 94.06 161 LEU B C 1
ATOM 2626 O O . LEU B 1 161 ? -10.852 -14.727 -9.602 1 94.06 161 LEU B O 1
ATOM 2630 N N . ASN B 1 162 ? -11.719 -15.578 -11.414 1 93.88 162 ASN B N 1
ATOM 2631 C CA . ASN B 1 162 ? -11.891 -14.266 -12.031 1 93.88 162 ASN B CA 1
ATOM 2632 C C . ASN B 1 162 ? -12.945 -13.438 -11.297 1 93.88 162 ASN B C 1
ATOM 2634 O O . ASN B 1 162 ? -12.82 -12.219 -11.188 1 93.88 162 ASN B O 1
ATOM 2638 N N . LEU B 1 163 ? -13.953 -14.109 -10.875 1 95.5 163 LEU B N 1
ATOM 2639 C CA . LEU B 1 163 ? -14.961 -13.43 -10.062 1 95.5 163 LEU B CA 1
ATOM 2640 C C . LEU B 1 163 ? -14.352 -12.93 -8.758 1 95.5 163 LEU B C 1
ATOM 2642 O O . LEU B 1 163 ? -14.617 -11.797 -8.344 1 95.5 163 LEU B O 1
ATOM 2646 N N . TRP B 1 164 ? -13.578 -13.758 -8.156 1 96.5 164 TRP B N 1
ATOM 2647 C CA . TRP B 1 164 ? -12.891 -13.359 -6.93 1 96.5 164 TRP B CA 1
ATOM 2648 C C . TRP B 1 164 ? -11.984 -12.156 -7.184 1 96.5 164 TRP B C 1
ATOM 2650 O O . TRP B 1 164 ? -11.945 -11.219 -6.383 1 96.5 164 TRP B O 1
ATOM 2660 N N . ALA B 1 165 ? -11.297 -12.172 -8.266 1 96.25 165 ALA B N 1
ATOM 2661 C CA . ALA B 1 165 ? -10.445 -11.047 -8.641 1 96.25 165 ALA B CA 1
ATOM 2662 C C . ALA B 1 165 ? -11.258 -9.766 -8.812 1 96.25 165 ALA B C 1
ATOM 2664 O O . ALA B 1 165 ? -10.82 -8.688 -8.422 1 96.25 165 ALA B O 1
ATOM 2665 N N . THR B 1 166 ? -12.422 -9.891 -9.375 1 96.19 166 THR B N 1
ATOM 2666 C CA . THR B 1 166 ? -13.312 -8.758 -9.562 1 96.19 166 THR B CA 1
ATOM 2667 C C . THR B 1 166 ? -13.828 -8.242 -8.219 1 96.19 166 THR B C 1
ATOM 2669 O O . THR B 1 166 ? -13.867 -7.035 -7.984 1 96.19 166 THR B O 1
ATOM 2672 N N . HIS B 1 167 ? -14.18 -9.195 -7.34 1 97.38 167 HIS B N 1
ATOM 2673 C CA . HIS B 1 167 ? -14.617 -8.82 -6.004 1 97.38 167 HIS B CA 1
ATOM 2674 C C . HIS B 1 167 ? -13.539 -8.039 -5.266 1 97.38 167 HIS B C 1
ATOM 2676 O O . HIS B 1 167 ? -13.844 -7.148 -4.465 1 97.38 167 HIS B O 1
ATOM 2682 N N . HIS B 1 168 ? -12.336 -8.359 -5.559 1 97.56 168 HIS B N 1
ATOM 2683 C CA . HIS B 1 168 ? -11.219 -7.738 -4.852 1 97.56 168 HIS B CA 1
ATOM 2684 C C . HIS B 1 168 ? -11.148 -6.242 -5.148 1 97.56 168 HIS B C 1
ATOM 2686 O O . HIS B 1 168 ? -10.617 -5.473 -4.352 1 97.56 168 HIS B O 1
ATOM 2692 N N . LEU B 1 169 ? -11.727 -5.785 -6.25 1 96.81 169 LEU B N 1
ATOM 2693 C CA . LEU B 1 169 ? -11.695 -4.391 -6.664 1 96.81 169 LEU B CA 1
ATOM 2694 C C . LEU B 1 169 ? -12.391 -3.5 -5.641 1 96.81 169 LEU B C 1
ATOM 2696 O O . LEU B 1 169 ? -11.977 -2.361 -5.414 1 96.81 169 LEU B O 1
ATOM 2700 N N . ALA B 1 170 ? -13.414 -4.027 -5.082 1 97.56 170 ALA B N 1
ATOM 2701 C CA . ALA B 1 170 ? -14.125 -3.246 -4.074 1 97.56 170 ALA B CA 1
ATOM 2702 C C . ALA B 1 170 ? -13.234 -2.949 -2.873 1 97.56 170 ALA B C 1
ATOM 2704 O O . ALA B 1 170 ? -13.336 -1.883 -2.264 1 97.56 170 ALA B O 1
ATOM 2705 N N . ARG B 1 171 ? -12.375 -3.877 -2.572 1 97.62 171 ARG B N 1
ATOM 2706 C CA . ARG B 1 171 ? -11.461 -3.674 -1.45 1 97.62 171 ARG B CA 1
ATOM 2707 C C . ARG B 1 171 ? -10.445 -2.582 -1.761 1 97.62 171 ARG B C 1
ATOM 2709 O O . ARG B 1 171 ? -10.047 -1.829 -0.87 1 97.62 171 ARG B O 1
ATOM 2716 N N . VAL B 1 172 ? -10.086 -2.5 -2.992 1 98.56 172 VAL B N 1
ATOM 2717 C CA . VAL B 1 172 ? -9.211 -1.415 -3.418 1 98.56 172 VAL B CA 1
ATOM 2718 C C . VAL B 1 172 ? -9.906 -0.073 -3.209 1 98.56 172 VAL B C 1
ATOM 2720 O O . VAL B 1 172 ? -9.32 0.86 -2.658 1 98.56 172 VAL B O 1
ATOM 2723 N N . VAL B 1 173 ? -11.148 0.002 -3.594 1 98.62 173 VAL B N 1
ATOM 2724 C CA . VAL B 1 173 ? -11.906 1.241 -3.479 1 98.62 173 VAL B CA 1
ATOM 2725 C C . VAL B 1 173 ? -12.078 1.611 -2.008 1 98.62 173 VAL B C 1
ATOM 2727 O O . VAL B 1 173 ? -11.836 2.756 -1.616 1 98.62 173 VAL B O 1
ATOM 2730 N N . LEU B 1 174 ? -12.445 0.657 -1.211 1 98.88 174 LEU B N 1
ATOM 2731 C CA . LEU B 1 174 ? -12.703 0.897 0.203 1 98.88 174 LEU B CA 1
ATOM 2732 C C . LEU B 1 174 ? -11.438 1.325 0.929 1 98.88 174 LEU B C 1
ATOM 2734 O O . LEU B 1 174 ? -11.438 2.312 1.669 1 98.88 174 LEU B O 1
ATOM 2738 N N . THR B 1 175 ? -10.328 0.604 0.712 1 98.88 175 THR B N 1
ATOM 2739 C CA . THR B 1 175 ? -9.086 0.914 1.408 1 98.88 175 THR B CA 1
ATOM 2740 C C . THR B 1 175 ? -8.5 2.23 0.907 1 98.88 175 THR B C 1
ATOM 2742 O O . THR B 1 175 ? -7.965 3.018 1.692 1 98.88 175 THR B O 1
ATOM 2745 N N . SER B 1 176 ? -8.664 2.51 -0.384 1 98.88 176 SER B N 1
ATOM 2746 C CA . SER B 1 176 ? -8.172 3.764 -0.943 1 98.88 176 SER B CA 1
ATOM 2747 C C . SER B 1 176 ? -8.992 4.949 -0.455 1 98.88 176 SER B C 1
ATOM 2749 O O . SER B 1 176 ? -8.445 6.023 -0.19 1 98.88 176 SER B O 1
ATOM 2751 N N . ALA B 1 177 ? -10.273 4.75 -0.348 1 98.75 177 ALA B N 1
ATOM 2752 C CA . ALA B 1 177 ? -11.133 5.812 0.167 1 98.75 177 ALA B CA 1
ATOM 2753 C C . ALA B 1 177 ? -10.766 6.168 1.604 1 98.75 177 ALA B C 1
ATOM 2755 O O . ALA B 1 177 ? -10.664 7.344 1.955 1 98.75 177 ALA B O 1
ATOM 2756 N N . GLY B 1 178 ? -10.617 5.16 2.441 1 98.88 178 GLY B N 1
ATOM 2757 C CA . GLY B 1 178 ? -10.172 5.414 3.805 1 98.88 178 GLY B CA 1
ATOM 2758 C C . GLY B 1 178 ? -8.828 6.105 3.879 1 98.88 178 GLY B C 1
ATOM 2759 O O . GLY B 1 178 ? -8.648 7.043 4.66 1 98.88 178 GLY B O 1
ATOM 2760 N N . PHE B 1 179 ? -7.93 5.637 3.084 1 98.94 179 PHE B N 1
ATOM 2761 C CA . PHE B 1 179 ? -6.586 6.191 3.014 1 98.94 179 PHE B CA 1
ATOM 2762 C C . PHE B 1 179 ? -6.625 7.66 2.6 1 98.94 179 PHE B C 1
ATOM 2764 O O . PHE B 1 179 ? -6.066 8.516 3.285 1 98.94 179 PHE B O 1
ATOM 2771 N N . LEU B 1 180 ? -7.359 7.938 1.573 1 98.56 180 LEU B N 1
ATOM 2772 C CA . LEU B 1 180 ? -7.484 9.305 1.066 1 98.56 180 LEU B CA 1
ATOM 2773 C C . LEU B 1 180 ? -8.172 10.203 2.088 1 98.56 180 LEU B C 1
ATOM 2775 O O . LEU B 1 180 ? -7.746 11.336 2.303 1 98.56 180 LEU B O 1
ATOM 2779 N N . GLY B 1 181 ? -9.211 9.711 2.693 1 97.88 181 GLY B N 1
ATOM 2780 C CA . GLY B 1 181 ? -9.859 10.484 3.744 1 97.88 181 GLY B CA 1
ATOM 2781 C C . GLY B 1 181 ? -8.93 10.82 4.898 1 97.88 181 GLY B C 1
ATOM 2782 O O . GLY B 1 181 ? -8.984 11.922 5.438 1 97.88 181 GLY B O 1
ATOM 2783 N N . GLY B 1 182 ? -8.117 9.852 5.297 1 98.06 182 GLY B N 1
ATOM 2784 C CA . GLY B 1 182 ? -7.125 10.094 6.332 1 98.06 182 GLY B CA 1
ATOM 2785 C C . GLY B 1 182 ? -6.117 11.164 5.957 1 98.06 182 GLY B C 1
ATOM 2786 O O . GLY B 1 182 ? -5.793 12.023 6.773 1 98.06 182 GLY B O 1
ATOM 2787 N N . ILE B 1 183 ? -5.652 11.117 4.734 1 97.81 183 ILE B N 1
ATOM 2788 C CA . ILE B 1 183 ? -4.695 12.117 4.262 1 97.81 183 ILE B CA 1
ATOM 2789 C C . ILE B 1 183 ? -5.332 13.5 4.297 1 97.81 183 ILE B C 1
ATOM 2791 O O . ILE B 1 183 ? -4.734 14.453 4.805 1 97.81 183 ILE B O 1
ATOM 2795 N N . VAL B 1 184 ? -6.543 13.633 3.844 1 96.12 184 VAL B N 1
ATOM 2796 C CA . VAL B 1 184 ? -7.242 14.914 3.795 1 96.12 184 VAL B CA 1
ATOM 2797 C C . VAL B 1 184 ? -7.496 15.414 5.215 1 96.12 184 VAL B C 1
ATOM 2799 O O . VAL B 1 184 ? -7.426 16.625 5.473 1 96.12 184 VAL B O 1
ATOM 2802 N N . SER B 1 185 ? -7.715 14.5 6.094 1 94.19 185 SER B N 1
ATOM 2803 C CA . SER B 1 185 ? -7.965 14.898 7.477 1 94.19 185 SER B CA 1
ATOM 2804 C C . SER B 1 185 ? -6.723 15.531 8.102 1 94.19 185 SER B C 1
ATOM 2806 O O . SER B 1 185 ? -6.832 16.375 8.984 1 94.19 185 SER B O 1
ATOM 2808 N N . LEU B 1 186 ? -5.562 15.102 7.668 1 92.38 186 LEU B N 1
ATOM 2809 C CA . LEU B 1 186 ? -4.316 15.672 8.172 1 92.38 186 LEU B CA 1
ATOM 2810 C C . LEU B 1 186 ? -4.133 17.094 7.672 1 92.38 186 LEU B C 1
ATOM 2812 O O . LEU B 1 186 ? -3.34 17.859 8.234 1 92.38 186 LEU B O 1
ATOM 2816 N N . LEU B 1 187 ? -4.891 17.391 6.621 1 88.56 187 LEU B N 1
ATOM 2817 C CA . LEU B 1 187 ? -4.758 18.703 6.02 1 88.56 187 LEU B CA 1
ATOM 2818 C C . LEU B 1 187 ? -5.762 19.688 6.625 1 88.56 187 LEU B C 1
ATOM 2820 O O . LEU B 1 187 ? -5.715 20.891 6.348 1 88.56 187 LEU B O 1
ATOM 2824 N N . LYS B 1 188 ? -6.719 19.203 7.434 1 82.44 188 LYS B N 1
ATOM 2825 C CA . LYS B 1 188 ? -7.738 20.031 8.086 1 82.44 188 LYS B CA 1
ATOM 2826 C C . LYS B 1 188 ? -7.348 20.359 9.523 1 82.44 188 LYS B C 1
ATOM 2828 O O . LYS B 1 188 ? -6.754 19.516 10.211 1 82.44 188 LYS B O 1
#

Radius of gyration: 25.14 Å; Cα contacts (8 Å, |Δi|>4): 441; chains: 2; bounding box: 53×81×70 Å

Nearest PDB structures (foldseek):
  8d9o-assembly1_A  TM=3.789E-01  e=7.974E-01  synthetic construct
  4dzv-assembly1_A  TM=3.214E-01  e=1.950E+00  synthetic construct
  6z0c-assembly1_A  TM=3.684E-01  e=5.242E+00  Escherichia coli
  3o43-assembly1_A  TM=2.637E-01  e=1.616E+00  synthetic construct
  6h2e-assembly1_Q-2  TM=2.198E-01  e=8.358E-01  Aeromonas hydrophila subsp. hydrophila AL09-71

Organism: Yarrowia lipolytica (strain CLIB 122 / E 150) (NCBI:txid284591)

Solvent-accessible surface area (backbone atoms only — not comparable to full-atom values): 18764 Å² total; per-residue (Å²): 133,85,77,81,70,81,45,74,64,55,54,52,48,50,50,49,50,46,46,48,50,46,60,68,40,41,43,57,52,24,36,51,50,12,31,52,26,14,17,32,26,20,9,25,38,43,46,48,57,67,45,44,62,66,49,46,76,73,42,54,62,61,58,33,49,51,50,48,54,47,51,49,59,50,44,70,50,52,42,56,49,26,18,46,54,11,16,52,22,19,38,51,23,16,53,58,44,44,70,67,43,70,77,71,76,68,88,59,54,88,90,52,54,51,50,32,55,35,19,40,51,16,14,49,32,25,52,43,50,55,59,44,40,68,65,68,43,36,65,59,50,50,58,53,60,73,33,65,88,49,67,54,91,46,71,61,55,56,50,49,51,51,48,51,49,56,58,46,50,54,44,25,52,29,23,39,48,15,21,51,31,31,51,52,34,68,74,97,131,85,78,82,71,81,46,72,64,55,54,52,48,48,49,50,50,47,47,46,49,47,60,69,41,41,45,57,51,24,37,50,50,12,30,51,26,14,17,33,26,20,9,26,39,42,46,47,56,66,44,45,61,65,50,47,76,74,41,55,61,63,58,33,48,52,51,46,54,46,52,49,59,50,45,72,49,52,41,57,49,26,18,46,52,11,17,52,22,17,38,51,23,16,52,57,45,44,70,68,42,69,75,71,76,68,87,57,54,88,92,52,53,50,49,33,55,34,19,42,51,15,15,49,31,24,51,43,50,54,60,47,39,69,65,69,42,36,64,60,50,50,58,54,61,72,33,64,87,51,66,53,92,44,70,61,54,53,50,48,51,52,49,51,50,55,57,46,50,55,44,24,52,28,22,38,48,15,22,51,31,31,52,53,35,68,74,96

pLDDT: mean 87.54, std 14.25, range [38.38, 98.94]

Sequence (376 aa):
MPEKSTTTSEIRSEISSASKDISSNAPIALKASGVFFSGLAAGGTLITTLYLRPIFSQMTTNAAYTVFNFVYGVGKVAFPLFAGLGAASFGGAAYIESQRTRKDVTPRKWYNPSSSTLLAYSAASLVAIVPYTLIVMKPCLTMLFDRRGEVVKGEDIMDLLNLWATHHLARVVLTSAGFLGGIVSLLKMPEKSTTTSEIRSEISSASKDISSNAPIALKASGVFFSGLAAGGTLITTLYLRPIFSQMTTNAAYTVFNFVYGVGKVAFPLFAGLGAASFGGAAYIESQRTRKDVTPRKWYNPSSSTLLAYSAASLVAIVPYTLIVMKPCLTMLFDRRGEVVKGEDIMDLLNLWATHHLARVVLTSAGFLGGIVSLLK

Foldseek 3Di:
DDDPPCDPVNVVVVVVVVCCVCLVCLLVVLLVQLLVLLVCLLVVLVVVLVPLPVVLVPDQLLVSLVVVVVSCVVCVPRNLVSLVSNLVSLQVSLVSVCVVCVVPCPPDDPVDDALSVLSNLLSCLSNVVVVLCVPPVVVLVVVSVVCNVPSPSDPVSSVSSVVNSVSSVSSSVSSVSSSVSSVVSSVD/DDDPPCDPVNVVVVVVVVCCVCLVCLLVVLLVQLLVLLVVLLVVLVVVLVPLPVVLVPDQLLVSLVVVVVSCVVCVPRNLVSLVSNLVSLQVSLVSVCVVCVVPPPPDDPVDDALSVLSNLLSCLSNVVVVLCVPPVVVLVVVSVVCNVPSPSDPVSSVSSVVNSVSSVSSSVSSVSSSVSSVVSSVD

Secondary structure (DSSP, 8-state):
-------HHHHHHHHHHHHHHHHHHHHHHHHHHHHHHHHHHHHHHHHHHHHHHHHHTTS-HHHHHHHHHHHHHHHHHHHHHHHHHHHHHHHHHHHHHHHHHTT--PPPPTTS--HHHHHHHHHHHHHTHHHHIIIIIHHHHHHHHHTSTT--S-HHHHHHHHHHHHHHHHHHHHHHHHHHHHHHHHT-/-------HHHHHHHHHHHHHHHHHHHHHHHHHHHHHHHHHHHHHHHHHHHHHHHHHTTS-HHHHHHHHHHHHHHHHHHHHHHHHHHHHHHHHHHHHHHHHHTT------TTS--HHHHHHHHHHHHHTHHHHIIIIIHHHHHHHHHTSTT--S-HHHHHHHHHHHHHHHHHHHHHHHHHHHHHHHHT-